Protein AF-A0A1H3KHW0-F1 (afdb_monomer_lite)

Foldseek 3Di:
DDDDDDDDDDDDDDDPDDDPDDPPPPPPPPPPDPLLCLLVQLLVLLQVCLVDPHDPVSLVSNLVSLVSDDDPVSLVSNVVNNDDPDLSSLVSLLVSLVCLLVPRPDLSSNLSSLSSCLVRNELVCLVSLLVSLLPLSNVLSSLSSLCSHDDNVRSLVSLLVSLVRHAANSVVSSCVVCVPPPDPVSVVCNVPCSVPRPD

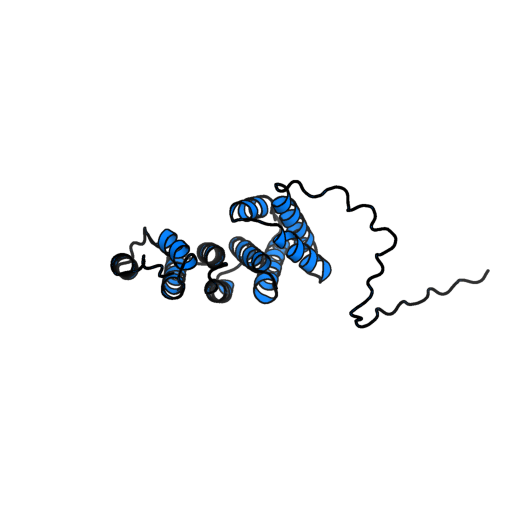Organism: NCBI:txid381665

Structure (mmCIF, N/CA/C/O backbone):
data_AF-A0A1H3KHW0-F1
#
_entry.id   AF-A0A1H3KHW0-F1
#
loop_
_atom_site.group_PDB
_atom_site.id
_atom_site.type_symbol
_atom_site.label_atom_id
_atom_site.label_alt_id
_atom_site.label_comp_id
_atom_site.label_asym_id
_atom_site.label_entity_id
_atom_site.label_seq_id
_atom_site.pdbx_PDB_ins_code
_atom_site.Cartn_x
_atom_site.Cartn_y
_atom_site.Cartn_z
_atom_site.occupancy
_atom_site.B_iso_or_equiv
_atom_site.auth_seq_id
_atom_site.auth_comp_id
_atom_site.auth_asym_id
_atom_site.auth_atom_id
_atom_site.pdbx_PDB_model_num
ATOM 1 N N . MET A 1 1 ? 32.575 0.033 -56.164 1.00 44.72 1 MET A N 1
ATOM 2 C CA . MET A 1 1 ? 32.074 0.495 -54.847 1.00 44.72 1 MET A CA 1
ATOM 3 C C . MET A 1 1 ? 30.581 0.798 -54.949 1.00 44.72 1 MET A C 1
ATOM 5 O O . MET A 1 1 ? 30.211 1.746 -55.628 1.00 44.72 1 MET A O 1
ATOM 9 N N . ARG A 1 2 ? 29.714 -0.016 -54.331 1.00 39.12 2 ARG A N 1
ATOM 10 C CA . ARG A 1 2 ? 28.262 0.230 -54.231 1.00 39.12 2 ARG A CA 1
ATOM 11 C C . ARG A 1 2 ? 27.816 -0.039 -52.791 1.00 39.12 2 ARG A C 1
ATOM 13 O O . ARG A 1 2 ? 28.049 -1.123 -52.271 1.00 39.12 2 ARG A O 1
ATOM 20 N N . ARG A 1 3 ? 27.223 0.977 -52.155 1.00 42.59 3 ARG A N 1
ATOM 21 C CA . ARG A 1 3 ? 26.667 0.937 -50.792 1.00 42.59 3 ARG A CA 1
ATOM 22 C C . ARG A 1 3 ? 25.483 -0.035 -50.732 1.00 42.59 3 ARG A C 1
ATOM 24 O O . ARG A 1 3 ? 24.532 0.126 -51.495 1.00 42.59 3 ARG A O 1
ATOM 31 N N . ALA A 1 4 ? 25.522 -0.994 -49.810 1.00 41.72 4 ALA A N 1
ATOM 32 C CA . ALA A 1 4 ? 24.388 -1.861 -49.504 1.00 41.72 4 ALA A CA 1
ATOM 33 C C . ALA A 1 4 ? 23.311 -1.076 -48.731 1.00 41.72 4 ALA A C 1
ATOM 35 O O . ALA A 1 4 ? 23.605 -0.404 -47.741 1.00 41.72 4 ALA A O 1
ATOM 36 N N . ARG A 1 5 ? 22.062 -1.138 -49.205 1.00 41.28 5 ARG A N 1
ATOM 37 C CA . ARG A 1 5 ? 20.885 -0.586 -48.519 1.00 41.28 5 ARG A CA 1
ATOM 38 C C . ARG A 1 5 ? 20.546 -1.477 -47.318 1.00 41.28 5 ARG A C 1
ATOM 40 O O . ARG A 1 5 ? 20.422 -2.686 -47.481 1.00 41.28 5 ARG A O 1
ATOM 47 N N . ARG A 1 6 ? 20.377 -0.888 -46.129 1.00 37.12 6 ARG A N 1
ATOM 48 C CA . ARG A 1 6 ? 19.869 -1.591 -44.937 1.00 37.12 6 ARG A CA 1
ATOM 49 C C . ARG A 1 6 ? 18.402 -1.974 -45.153 1.00 37.12 6 ARG A C 1
ATOM 51 O O . ARG A 1 6 ? 17.577 -1.099 -45.413 1.00 37.12 6 ARG A O 1
ATOM 58 N N . ALA A 1 7 ? 18.101 -3.264 -45.032 1.00 38.38 7 ALA A N 1
ATOM 59 C CA . ALA A 1 7 ? 16.740 -3.781 -45.019 1.00 38.38 7 ALA A CA 1
ATOM 60 C C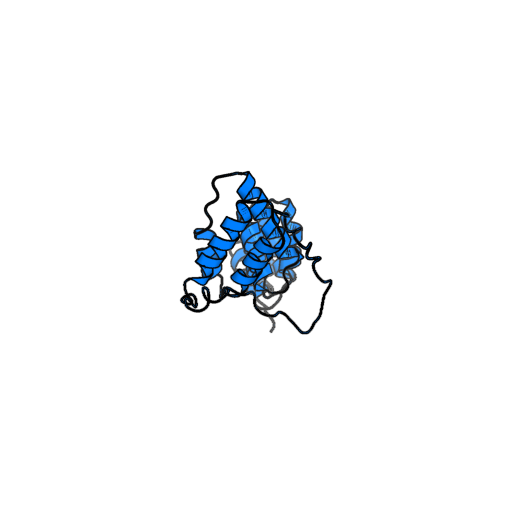 . ALA A 1 7 ? 16.004 -3.288 -43.764 1.00 38.38 7 ALA A C 1
ATOM 62 O O . ALA A 1 7 ? 16.524 -3.354 -42.651 1.00 38.38 7 ALA A O 1
ATOM 63 N N . THR A 1 8 ? 14.806 -2.747 -43.959 1.00 40.06 8 THR A N 1
ATOM 64 C CA . THR A 1 8 ? 13.927 -2.257 -42.896 1.00 40.06 8 THR A CA 1
ATOM 65 C C . THR A 1 8 ? 13.106 -3.437 -42.384 1.00 40.06 8 THR A C 1
ATOM 67 O O . THR A 1 8 ? 12.250 -3.945 -43.103 1.00 40.06 8 THR A O 1
ATOM 70 N N . ILE A 1 9 ? 13.376 -3.901 -41.164 1.00 40.72 9 ILE A N 1
ATOM 71 C CA . ILE A 1 9 ? 12.573 -4.949 -40.522 1.00 40.72 9 ILE A CA 1
ATOM 72 C C . ILE A 1 9 ? 11.325 -4.277 -39.939 1.00 40.72 9 ILE A C 1
ATOM 74 O O . ILE A 1 9 ? 11.430 -3.411 -39.072 1.00 40.72 9 ILE A O 1
ATOM 78 N N . ARG A 1 10 ? 10.143 -4.643 -40.442 1.00 34.88 10 ARG A N 1
ATOM 79 C CA . ARG A 1 10 ? 8.862 -4.302 -39.807 1.00 34.88 10 ARG A CA 1
ATOM 80 C C . ARG A 1 10 ? 8.613 -5.291 -38.662 1.00 34.88 10 ARG A C 1
ATOM 82 O O . ARG A 1 10 ? 8.766 -6.487 -38.904 1.00 34.88 10 ARG A O 1
ATOM 89 N N . PRO A 1 11 ? 8.214 -4.853 -37.457 1.00 36.72 11 PRO A N 1
ATOM 90 C CA . PRO A 1 11 ? 7.840 -5.790 -36.410 1.00 36.72 11 PRO A CA 1
ATOM 91 C C . PRO A 1 11 ? 6.503 -6.446 -36.772 1.00 36.72 11 PRO A C 1
ATOM 93 O O . PRO A 1 11 ? 5.536 -5.766 -37.121 1.00 36.72 11 PRO A O 1
ATOM 96 N N . ALA A 1 12 ? 6.490 -7.778 -36.740 1.00 40.34 12 ALA A N 1
ATOM 97 C CA . ALA A 1 12 ? 5.314 -8.588 -36.994 1.00 40.34 12 ALA A CA 1
ATOM 98 C C . ALA A 1 12 ? 4.282 -8.404 -35.873 1.00 40.34 12 ALA A C 1
ATOM 100 O O . ALA A 1 12 ? 4.600 -8.406 -34.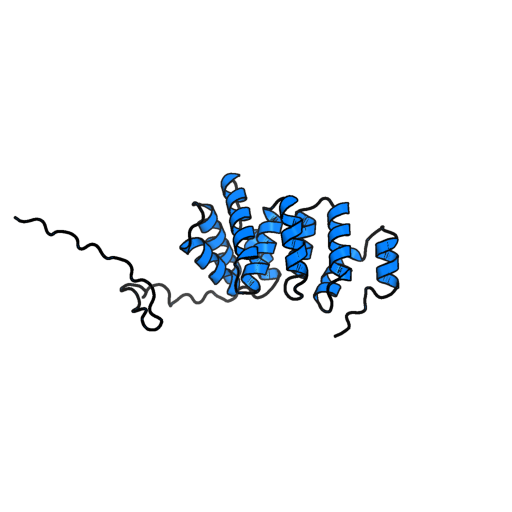683 1.00 40.34 12 ALA A O 1
ATOM 101 N N . LEU A 1 13 ? 3.034 -8.237 -36.293 1.00 40.81 13 LEU A N 1
ATOM 102 C CA . LEU A 1 13 ? 1.849 -8.149 -35.460 1.00 40.81 13 LEU A CA 1
ATOM 103 C C . LEU A 1 13 ? 1.438 -9.587 -35.082 1.00 40.81 13 LEU A C 1
ATOM 105 O O . LEU A 1 13 ? 0.759 -10.230 -35.866 1.00 40.81 13 LEU A O 1
ATOM 109 N N . TRP A 1 14 ? 1.909 -10.072 -33.927 1.00 33.53 14 TRP A N 1
ATOM 110 C CA . TRP A 1 14 ? 1.432 -11.244 -33.158 1.00 33.53 14 TRP A CA 1
ATOM 111 C C . TRP A 1 14 ? 1.310 -12.619 -33.876 1.00 33.53 14 TRP A C 1
ATOM 113 O O . TRP A 1 14 ? 0.509 -12.800 -34.787 1.00 33.53 14 TRP A O 1
ATOM 123 N N . SER A 1 15 ? 2.034 -13.634 -33.380 1.00 33.69 15 SER A N 1
ATOM 124 C CA . SER A 1 15 ? 1.799 -15.070 -33.643 1.00 33.69 15 SER A CA 1
ATOM 125 C C . SER A 1 15 ? 1.933 -15.844 -32.320 1.00 33.69 15 SER A C 1
ATOM 127 O O . SER A 1 15 ? 2.869 -15.546 -31.574 1.00 33.69 15 SER A O 1
ATOM 129 N N . PRO A 1 16 ? 1.036 -16.799 -32.000 1.00 38.91 16 PRO A N 1
ATOM 130 C CA . PRO A 1 16 ? 1.055 -17.516 -30.724 1.00 38.91 16 PRO A CA 1
ATOM 131 C C . PRO A 1 16 ? 2.121 -18.622 -30.640 1.00 38.91 16 PRO A C 1
ATOM 133 O O . PRO A 1 16 ? 2.458 -19.027 -29.534 1.00 38.91 16 PRO A O 1
ATOM 136 N N . ASP A 1 17 ? 2.720 -19.035 -31.762 1.00 43.06 17 ASP A N 1
ATOM 137 C CA . ASP A 1 17 ? 3.766 -20.064 -31.803 1.00 43.06 17 ASP A CA 1
ATOM 138 C C . ASP A 1 17 ? 5.016 -19.542 -32.530 1.00 43.06 17 ASP A C 1
ATOM 140 O O . ASP A 1 17 ? 5.108 -19.604 -33.757 1.00 43.06 17 ASP A O 1
ATOM 144 N N . GLY A 1 18 ? 5.989 -19.003 -31.787 1.00 33.75 18 GLY A N 1
ATOM 145 C CA . GLY A 1 18 ? 7.319 -18.713 -32.338 1.00 33.75 18 GLY A CA 1
ATOM 146 C C . GLY A 1 18 ? 7.984 -17.449 -31.807 1.00 33.75 18 GLY A C 1
ATOM 147 O O . GLY A 1 18 ? 8.011 -16.424 -32.484 1.00 33.75 18 GLY A O 1
ATOM 148 N N . VAL A 1 19 ? 8.611 -17.546 -30.634 1.00 46.88 19 VAL A N 1
ATOM 149 C CA . VAL A 1 19 ? 9.792 -16.727 -30.338 1.00 46.88 19 VAL A CA 1
ATOM 150 C C . VAL A 1 19 ? 10.994 -17.639 -30.522 1.00 46.88 19 VAL A C 1
ATOM 152 O O . VAL A 1 19 ? 11.326 -18.434 -29.648 1.00 46.88 19 VAL A O 1
ATOM 155 N N . GLU A 1 20 ? 11.623 -17.552 -31.689 1.00 43.62 20 GLU A N 1
ATOM 156 C CA . GLU A 1 20 ? 12.990 -18.036 -31.847 1.00 43.62 20 GLU A CA 1
ATOM 157 C C . GLU A 1 20 ? 13.870 -17.172 -30.918 1.00 43.62 20 GLU A C 1
ATOM 159 O O . GLU A 1 20 ? 13.790 -15.938 -30.990 1.00 43.62 20 GLU A O 1
ATOM 164 N N . PRO A 1 21 ? 14.630 -17.760 -29.975 1.00 41.38 21 PRO A N 1
ATOM 165 C CA . PRO A 1 21 ? 15.420 -16.977 -29.036 1.00 41.38 21 PRO A CA 1
ATOM 166 C C . PRO A 1 21 ? 16.459 -16.149 -29.799 1.00 41.38 21 PRO A C 1
ATOM 168 O O . PRO A 1 21 ? 17.107 -16.630 -30.729 1.00 41.38 21 PRO A O 1
ATOM 171 N N . LEU A 1 22 ? 16.602 -14.879 -29.413 1.00 41.62 22 LEU A N 1
ATOM 172 C CA . LEU A 1 22 ? 17.546 -13.950 -30.030 1.00 41.62 22 LEU A CA 1
ATOM 173 C C . LEU A 1 22 ? 18.968 -14.551 -30.020 1.00 41.62 22 LEU A C 1
ATOM 175 O O . LEU A 1 22 ? 19.424 -14.999 -28.964 1.00 41.62 22 LEU A O 1
ATOM 179 N N . PRO A 1 23 ? 19.720 -14.519 -31.138 1.00 32.50 23 PRO A N 1
ATOM 180 C CA . PRO A 1 23 ? 21.102 -14.982 -31.144 1.00 32.50 23 PRO A CA 1
ATOM 181 C C . PRO A 1 23 ? 21.932 -14.099 -30.202 1.00 32.50 23 PRO A C 1
ATOM 183 O O . PRO A 1 23 ? 22.142 -12.918 -30.477 1.00 32.50 23 PRO A O 1
ATOM 186 N N . GLY A 1 24 ? 22.370 -14.665 -29.073 1.00 38.16 24 GLY A N 1
ATOM 187 C CA . GLY A 1 24 ? 23.163 -13.969 -28.052 1.00 38.16 24 GLY A CA 1
ATOM 188 C C . GLY A 1 24 ? 22.634 -14.054 -26.615 1.00 38.16 24 GLY A C 1
ATOM 189 O O . GLY A 1 24 ? 23.302 -13.562 -25.708 1.00 38.16 24 GLY A O 1
ATOM 190 N N . THR A 1 25 ? 21.492 -14.699 -26.357 1.00 39.97 25 THR A N 1
ATOM 191 C CA . THR A 1 25 ? 20.944 -14.892 -24.996 1.00 39.97 25 THR A CA 1
ATOM 192 C C . THR A 1 25 ? 21.579 -16.056 -24.222 1.00 39.97 25 THR A C 1
ATOM 194 O O . THR A 1 25 ? 20.896 -16.748 -23.480 1.00 39.97 25 THR A O 1
ATOM 197 N N . THR A 1 26 ? 22.891 -16.277 -24.349 1.00 38.28 26 THR A N 1
ATOM 198 C CA . THR A 1 26 ? 23.621 -17.323 -23.593 1.00 38.28 26 THR A CA 1
ATOM 199 C C . THR A 1 26 ? 24.399 -16.763 -22.390 1.00 38.28 26 THR A C 1
ATOM 201 O O . THR A 1 26 ? 25.255 -17.439 -21.835 1.00 38.28 26 THR A O 1
ATOM 204 N N . TYR A 1 27 ? 24.111 -15.531 -21.949 1.00 40.06 27 TYR A N 1
ATOM 205 C CA . TYR A 1 27 ? 24.799 -14.900 -20.808 1.00 40.06 27 TYR A CA 1
ATOM 206 C C . TYR A 1 27 ? 23.933 -14.667 -19.558 1.00 40.06 27 TYR A C 1
ATOM 208 O O . TYR A 1 27 ? 24.414 -14.056 -18.610 1.00 40.06 27 TYR A O 1
ATOM 216 N N . LEU A 1 28 ? 22.691 -15.163 -19.501 1.00 37.94 28 LEU A N 1
ATOM 217 C CA . LEU A 1 28 ? 21.816 -14.980 -18.327 1.00 37.94 28 LEU A CA 1
ATOM 218 C C . LEU A 1 28 ? 21.292 -16.284 -17.701 1.00 37.94 28 LEU A C 1
ATOM 220 O O . LEU A 1 28 ? 20.348 -16.240 -16.922 1.00 37.94 28 LEU A O 1
ATOM 224 N N . GLU A 1 29 ? 21.920 -17.430 -17.974 1.00 36.59 29 GLU A N 1
ATOM 225 C CA . GLU A 1 29 ? 21.500 -18.723 -17.402 1.00 36.59 29 GLU A CA 1
ATOM 226 C C . GLU A 1 29 ? 22.374 -19.233 -16.239 1.00 36.59 29 GLU A C 1
ATOM 228 O O . GLU A 1 29 ? 22.204 -20.373 -15.828 1.00 36.59 29 GLU A O 1
ATOM 233 N N . HIS A 1 30 ? 23.303 -18.451 -15.672 1.00 41.91 30 HIS A N 1
ATOM 234 C CA . HIS A 1 30 ? 24.204 -18.954 -14.606 1.00 41.91 30 HIS A CA 1
ATOM 235 C C . HIS A 1 30 ? 24.256 -18.151 -13.300 1.00 41.91 30 HIS A C 1
ATOM 237 O O . HIS A 1 30 ? 25.132 -18.374 -12.472 1.00 41.91 30 HIS A O 1
ATOM 243 N N . LEU A 1 31 ? 23.270 -17.295 -13.049 1.00 40.59 31 LEU A N 1
ATOM 244 C CA . LEU A 1 31 ? 22.983 -16.813 -11.698 1.00 40.59 31 LEU A CA 1
ATOM 245 C C . LEU A 1 31 ? 21.475 -16.913 -11.503 1.00 40.59 31 LEU A C 1
ATOM 247 O O . LEU A 1 31 ? 20.759 -15.920 -11.619 1.00 40.59 31 LEU A O 1
ATOM 251 N N . ALA A 1 32 ? 20.984 -18.127 -11.231 1.00 41.06 32 ALA A N 1
ATOM 252 C CA . ALA A 1 32 ? 19.781 -18.217 -10.416 1.00 41.06 32 ALA A CA 1
ATOM 253 C C . ALA A 1 32 ? 20.082 -17.350 -9.182 1.00 41.06 32 ALA A C 1
ATOM 255 O O . ALA A 1 32 ? 21.090 -17.620 -8.517 1.00 41.06 32 ALA A O 1
ATOM 256 N N . PRO A 1 33 ? 19.339 -16.254 -8.947 1.00 47.62 33 PRO A N 1
ATOM 257 C CA . PRO A 1 33 ? 19.560 -15.451 -7.761 1.00 47.62 33 PRO A CA 1
ATOM 258 C C . PRO A 1 33 ? 19.518 -16.415 -6.583 1.00 47.62 33 PRO A C 1
ATOM 260 O O . PRO A 1 33 ? 18.630 -17.269 -6.536 1.00 47.62 33 PRO A O 1
ATOM 263 N N . HIS A 1 34 ? 20.463 -16.320 -5.650 1.00 50.41 34 HIS A N 1
ATOM 264 C CA . HIS A 1 34 ? 20.222 -16.944 -4.357 1.00 50.41 34 HIS A CA 1
ATOM 265 C C . HIS A 1 34 ? 18.856 -16.433 -3.883 1.00 50.41 34 HIS A C 1
ATOM 267 O O . HIS A 1 34 ? 18.588 -15.245 -4.057 1.00 50.41 34 HIS A O 1
ATOM 273 N N . ASP A 1 35 ? 17.985 -17.283 -3.330 1.00 56.75 35 ASP A N 1
ATOM 274 C CA . ASP A 1 35 ? 16.606 -16.891 -2.975 1.00 56.75 35 ASP A CA 1
ATOM 275 C C . ASP A 1 35 ? 16.544 -15.589 -2.135 1.00 56.75 35 ASP A C 1
ATOM 277 O O . ASP A 1 35 ? 15.550 -14.871 -2.155 1.00 56.75 35 ASP A O 1
ATOM 281 N N . GLY A 1 36 ? 17.643 -15.214 -1.463 1.00 66.56 36 GLY A N 1
ATOM 282 C CA . GLY A 1 36 ? 17.805 -13.949 -0.740 1.00 66.56 36 GLY A CA 1
ATOM 283 C C . GLY A 1 36 ? 18.107 -12.675 -1.557 1.00 66.56 36 GLY A C 1
ATOM 284 O O . GLY A 1 36 ? 18.078 -11.594 -0.966 1.00 66.56 36 GLY A O 1
ATOM 285 N N . ASP A 1 37 ? 18.386 -12.756 -2.863 1.00 87.12 37 ASP A N 1
ATOM 286 C CA . ASP A 1 37 ? 18.750 -11.613 -3.726 1.00 87.12 37 ASP A CA 1
ATOM 287 C C . ASP A 1 37 ? 17.566 -11.046 -4.523 1.00 87.12 37 ASP A C 1
ATOM 289 O O . ASP A 1 37 ? 17.656 -9.939 -5.067 1.00 87.12 37 ASP A O 1
ATOM 293 N N . ALA A 1 38 ? 16.437 -11.762 -4.580 1.00 92.88 38 ALA A N 1
ATOM 294 C CA . ALA A 1 38 ? 15.233 -11.316 -5.285 1.00 92.88 38 ALA A CA 1
ATOM 295 C C . ALA A 1 38 ? 14.796 -9.878 -4.909 1.00 92.88 38 ALA A C 1
ATOM 297 O O . ALA A 1 38 ? 14.538 -9.089 -5.828 1.00 92.88 38 ALA A O 1
ATOM 298 N N . PRO A 1 39 ? 14.814 -9.462 -3.622 1.00 95.44 39 PRO A N 1
ATOM 299 C CA . PRO A 1 39 ? 14.536 -8.078 -3.231 1.00 95.44 39 PRO A CA 1
ATOM 300 C C . PRO A 1 39 ? 15.464 -7.047 -3.878 1.00 95.44 39 PRO A C 1
ATOM 302 O O . PRO A 1 39 ? 15.020 -5.986 -4.318 1.00 95.44 39 PRO A O 1
ATOM 305 N N . LEU A 1 40 ? 16.762 -7.356 -3.955 1.00 95.12 40 LEU A N 1
ATOM 306 C CA . LEU A 1 40 ? 17.774 -6.446 -4.488 1.00 95.12 40 LEU A CA 1
ATOM 307 C C . LEU A 1 40 ? 17.667 -6.330 -6.009 1.00 95.12 40 LEU A C 1
ATOM 309 O O . LEU A 1 40 ? 17.805 -5.235 -6.555 1.00 95.12 40 LEU A O 1
ATOM 313 N N . LEU A 1 41 ? 17.353 -7.430 -6.696 1.00 95.12 41 LEU A N 1
ATOM 314 C CA . LEU A 1 41 ? 17.093 -7.418 -8.136 1.00 95.12 41 LEU A CA 1
ATOM 315 C C . LEU A 1 41 ? 15.819 -6.641 -8.483 1.00 95.12 41 LEU A C 1
ATOM 317 O O . LEU A 1 41 ? 15.813 -5.879 -9.454 1.00 95.12 41 LEU A O 1
ATOM 321 N N . ALA A 1 42 ? 14.759 -6.782 -7.682 1.00 96.88 42 ALA A N 1
ATOM 322 C CA . ALA A 1 42 ? 13.549 -5.978 -7.833 1.00 96.88 42 ALA A CA 1
ATOM 323 C C . ALA A 1 42 ? 13.839 -4.486 -7.603 1.00 96.88 42 ALA A C 1
ATOM 325 O O . ALA A 1 42 ? 13.449 -3.649 -8.420 1.00 96.88 42 ALA A O 1
ATOM 326 N N . ALA A 1 43 ? 14.605 -4.148 -6.561 1.00 96.56 43 ALA A N 1
ATOM 327 C CA . ALA A 1 43 ? 15.012 -2.771 -6.287 1.00 96.56 43 ALA A CA 1
ATOM 328 C C . ALA A 1 43 ? 15.852 -2.179 -7.428 1.00 96.56 43 ALA A C 1
ATOM 330 O O . ALA A 1 43 ? 15.595 -1.057 -7.864 1.00 96.56 43 ALA A O 1
ATOM 331 N N . ALA A 1 44 ? 16.813 -2.937 -7.964 1.00 94.88 44 ALA A N 1
ATOM 332 C CA . ALA A 1 44 ? 17.630 -2.511 -9.098 1.00 94.88 44 ALA A CA 1
ATOM 333 C C . ALA A 1 44 ? 16.780 -2.237 -10.349 1.00 94.88 44 ALA A C 1
ATOM 335 O O . ALA A 1 44 ? 16.964 -1.207 -11.000 1.00 94.88 44 ALA A O 1
ATOM 336 N N . ALA A 1 45 ? 15.806 -3.105 -10.650 1.00 95.88 45 ALA A N 1
ATOM 337 C CA . ALA A 1 45 ? 14.872 -2.895 -11.757 1.00 95.88 45 ALA A CA 1
ATOM 338 C C . ALA A 1 45 ? 14.020 -1.629 -11.559 1.00 95.88 45 ALA A C 1
ATOM 340 O O . ALA A 1 45 ? 13.848 -0.849 -12.497 1.00 95.88 45 ALA A O 1
ATOM 341 N N . VAL A 1 46 ? 13.529 -1.386 -10.338 1.00 96.81 46 VAL A N 1
ATOM 342 C CA . VAL A 1 46 ? 12.768 -0.172 -9.995 1.00 96.81 46 VAL A CA 1
ATOM 343 C C . VAL A 1 46 ? 13.625 1.083 -10.162 1.00 96.81 46 VAL A C 1
ATOM 345 O O . VAL A 1 46 ? 13.179 2.064 -10.763 1.00 96.81 46 VAL A O 1
ATOM 348 N N . LEU A 1 47 ? 14.863 1.058 -9.662 1.00 94.19 47 LEU A N 1
ATOM 349 C CA . LEU A 1 47 ? 15.805 2.169 -9.785 1.00 94.19 47 LEU A CA 1
ATOM 350 C C . LEU A 1 47 ? 16.103 2.484 -11.253 1.00 94.19 47 LEU A C 1
ATOM 352 O O . LEU A 1 47 ? 16.055 3.652 -11.640 1.00 94.19 47 LEU A O 1
ATOM 356 N N . GLU A 1 48 ? 16.353 1.463 -12.072 1.00 91.81 48 GLU A N 1
ATOM 357 C CA . GLU A 1 48 ? 16.597 1.632 -13.506 1.00 91.81 48 GLU A CA 1
ATOM 358 C C . GLU A 1 48 ? 15.365 2.195 -14.228 1.00 91.81 48 GLU A C 1
ATOM 360 O O . GLU A 1 48 ? 15.478 3.160 -14.988 1.00 91.81 48 GLU A O 1
ATOM 365 N N . ALA A 1 49 ? 14.167 1.690 -13.913 1.00 92.88 49 ALA A N 1
ATOM 366 C CA . ALA A 1 49 ? 12.917 2.222 -14.452 1.00 92.88 49 ALA A CA 1
ATOM 367 C C . ALA A 1 49 ? 12.711 3.707 -14.102 1.00 92.88 49 ALA A C 1
ATOM 369 O O . ALA A 1 49 ? 12.161 4.454 -14.907 1.00 92.88 49 ALA A O 1
ATOM 370 N N . CYS A 1 50 ? 13.195 4.165 -12.944 1.00 92.25 50 CYS A N 1
ATOM 371 C CA . CYS A 1 50 ? 13.080 5.564 -12.525 1.00 92.25 50 CYS A CA 1
ATOM 372 C C . CYS A 1 50 ? 14.110 6.504 -13.181 1.00 92.25 50 CYS A C 1
ATOM 374 O O . CYS A 1 50 ? 13.916 7.726 -13.157 1.00 92.25 50 CYS A O 1
ATOM 376 N N . ARG A 1 51 ? 15.196 5.989 -13.779 1.00 87.88 51 ARG A N 1
ATOM 377 C CA . ARG A 1 51 ? 16.227 6.820 -14.442 1.00 87.88 51 ARG A CA 1
ATOM 378 C C . ARG A 1 51 ? 15.739 7.429 -15.753 1.00 87.88 51 ARG A C 1
ATOM 380 O O . ARG A 1 51 ? 16.117 8.554 -16.081 1.00 87.88 51 ARG A O 1
ATOM 387 N N . ASN A 1 52 ? 14.824 6.753 -16.441 1.00 84.50 52 ASN A N 1
ATOM 388 C CA . ASN A 1 52 ? 14.274 7.161 -17.734 1.00 84.50 52 ASN A CA 1
ATOM 389 C C . ASN A 1 52 ? 12.744 7.334 -17.662 1.00 84.50 52 ASN A C 1
ATOM 391 O O . ASN A 1 52 ? 12.133 6.929 -16.674 1.00 84.50 52 ASN A O 1
ATOM 395 N N . PRO A 1 53 ? 12.095 7.975 -18.654 1.00 84.25 53 PRO A N 1
ATOM 396 C CA . PRO A 1 53 ? 10.642 7.888 -18.793 1.00 84.25 53 PRO A CA 1
ATOM 397 C C . PRO A 1 53 ? 10.192 6.422 -18.823 1.00 84.25 53 PRO A C 1
ATOM 399 O O . PRO A 1 53 ? 10.865 5.586 -19.431 1.00 84.25 53 PRO A O 1
ATOM 402 N N . LEU A 1 54 ? 9.073 6.110 -18.164 1.00 85.50 54 LEU A N 1
ATOM 403 C CA . LEU A 1 54 ? 8.575 4.739 -18.094 1.00 85.50 54 LEU A CA 1
ATOM 404 C C . LEU A 1 54 ? 8.244 4.228 -19.499 1.00 85.50 54 LEU A C 1
ATOM 406 O O . LEU A 1 54 ? 7.485 4.847 -20.242 1.00 85.50 54 LEU A O 1
ATOM 410 N N . GLY A 1 55 ? 8.834 3.090 -19.854 1.00 87.06 55 GLY A N 1
ATOM 411 C CA . GLY A 1 55 ? 8.615 2.410 -21.122 1.00 87.06 55 GLY A CA 1
ATOM 412 C C . GLY A 1 55 ? 8.175 0.972 -20.887 1.00 87.06 55 GLY A C 1
ATOM 413 O O . GLY A 1 55 ? 8.353 0.423 -19.801 1.00 87.06 55 GLY A O 1
ATOM 414 N N . THR A 1 56 ? 7.626 0.340 -21.924 1.00 89.50 56 THR A N 1
ATOM 415 C CA . THR A 1 56 ? 7.083 -1.022 -21.838 1.00 89.50 56 THR A CA 1
ATOM 416 C C . THR A 1 56 ? 8.091 -2.008 -21.251 1.00 89.50 56 THR A C 1
ATOM 418 O O . THR A 1 56 ? 7.743 -2.747 -20.336 1.00 89.50 56 THR A O 1
ATOM 421 N N . THR A 1 57 ? 9.343 -1.988 -21.717 1.00 90.62 57 THR A N 1
ATOM 422 C CA . THR A 1 57 ? 10.383 -2.917 -21.257 1.00 90.62 57 THR A CA 1
ATOM 423 C C . THR A 1 57 ? 10.707 -2.740 -19.777 1.00 90.62 57 THR A C 1
ATOM 425 O O . THR A 1 57 ? 10.673 -3.718 -19.042 1.00 90.62 57 THR A O 1
ATOM 428 N N . SER A 1 58 ? 10.973 -1.512 -19.314 1.00 91.94 58 SER A N 1
ATOM 429 C CA . SER A 1 58 ? 11.368 -1.280 -17.916 1.00 91.94 58 SER A CA 1
ATOM 430 C C . SER A 1 58 ? 10.252 -1.644 -16.941 1.00 91.94 58 SER A C 1
ATOM 432 O O . SER A 1 58 ? 10.505 -2.256 -15.906 1.00 91.94 58 SER A O 1
ATOM 434 N N . VAL A 1 59 ? 9.008 -1.339 -17.307 1.00 92.94 59 VAL A N 1
ATOM 435 C CA . VAL A 1 59 ? 7.832 -1.704 -16.520 1.00 92.94 59 VAL A CA 1
ATOM 436 C C . VAL A 1 59 ? 7.639 -3.224 -16.464 1.00 92.94 59 VAL A C 1
ATOM 438 O O . VAL A 1 59 ? 7.407 -3.756 -15.380 1.00 92.94 59 VAL A O 1
ATOM 441 N N . HIS A 1 60 ? 7.791 -3.937 -17.587 1.00 92.06 60 HIS A N 1
ATOM 442 C CA . HIS A 1 60 ? 7.695 -5.403 -17.602 1.00 92.06 60 HIS A CA 1
ATOM 443 C C . HIS A 1 60 ? 8.817 -6.057 -16.797 1.00 92.06 60 HIS A C 1
ATOM 445 O O . HIS A 1 60 ? 8.544 -6.983 -16.042 1.00 92.06 60 HIS A O 1
ATOM 451 N N . THR A 1 61 ? 10.050 -5.548 -16.880 1.00 95.19 61 THR A N 1
ATOM 452 C CA . THR A 1 61 ? 11.162 -6.054 -16.065 1.00 95.19 61 THR A CA 1
ATOM 453 C C . THR A 1 61 ? 10.880 -5.885 -14.575 1.00 95.19 61 THR A C 1
ATOM 455 O O . THR A 1 61 ? 11.086 -6.821 -13.810 1.00 95.19 61 THR A O 1
ATOM 458 N N . VAL A 1 62 ? 10.364 -4.729 -14.141 1.00 96.56 62 VAL A N 1
ATOM 459 C CA . VAL A 1 62 ? 9.944 -4.552 -12.740 1.00 96.56 62 VAL A CA 1
ATOM 460 C C . VAL A 1 62 ? 8.845 -5.550 -12.381 1.00 96.56 62 VAL A C 1
ATOM 462 O O . VAL A 1 62 ? 8.955 -6.248 -11.376 1.00 96.56 62 VAL A O 1
ATOM 465 N N . ALA A 1 63 ? 7.803 -5.640 -13.209 1.00 95.25 63 ALA A N 1
ATOM 466 C CA . ALA A 1 63 ? 6.662 -6.512 -12.964 1.00 95.25 63 ALA A CA 1
ATOM 467 C C . ALA A 1 63 ? 7.062 -7.994 -12.868 1.00 95.25 63 ALA A C 1
ATOM 469 O O . ALA A 1 63 ? 6.508 -8.715 -12.044 1.00 95.25 63 ALA A O 1
ATOM 470 N N . GLU A 1 64 ? 8.027 -8.439 -13.672 1.00 95.50 64 GLU A N 1
ATOM 471 C CA . GLU A 1 64 ? 8.608 -9.781 -13.615 1.00 95.50 64 GLU A CA 1
ATOM 472 C C . GLU A 1 64 ? 9.394 -9.987 -12.315 1.00 95.50 64 GLU A C 1
ATOM 474 O O . GLU A 1 64 ? 9.124 -10.936 -11.580 1.00 95.50 64 GLU A O 1
ATOM 479 N N . ARG A 1 65 ? 10.310 -9.071 -11.967 1.00 96.50 65 ARG A N 1
ATOM 480 C CA . ARG A 1 65 ? 11.141 -9.202 -10.756 1.00 96.50 65 ARG A CA 1
ATOM 481 C C . ARG A 1 65 ? 10.326 -9.211 -9.469 1.00 96.50 65 ARG A C 1
ATOM 483 O O . ARG A 1 65 ? 10.679 -9.934 -8.544 1.00 96.50 65 ARG A O 1
ATOM 490 N N . LEU A 1 66 ? 9.220 -8.470 -9.424 1.00 96.75 66 LEU A N 1
ATOM 491 C CA . LEU A 1 66 ? 8.313 -8.485 -8.275 1.00 96.75 66 LEU A CA 1
ATOM 492 C C . LEU A 1 66 ? 7.695 -9.868 -8.024 1.00 96.75 66 LEU A C 1
ATOM 494 O O . LEU A 1 66 ? 7.410 -10.185 -6.877 1.00 96.75 66 LEU A O 1
ATOM 498 N N . THR A 1 67 ? 7.523 -10.713 -9.048 1.00 95.00 67 THR A N 1
ATOM 499 C CA . THR A 1 67 ? 6.927 -12.054 -8.867 1.00 95.00 67 THR A CA 1
ATOM 500 C C . THR A 1 67 ? 7.813 -13.035 -8.104 1.00 95.00 67 THR A C 1
ATOM 502 O O . THR A 1 67 ? 7.320 -14.069 -7.665 1.00 95.00 67 THR A O 1
ATOM 505 N N . ALA A 1 68 ? 9.097 -12.714 -7.926 1.00 94.38 68 ALA A N 1
ATOM 506 C CA . ALA A 1 68 ? 10.027 -13.539 -7.164 1.00 94.38 68 ALA A CA 1
ATOM 507 C C . ALA A 1 68 ? 9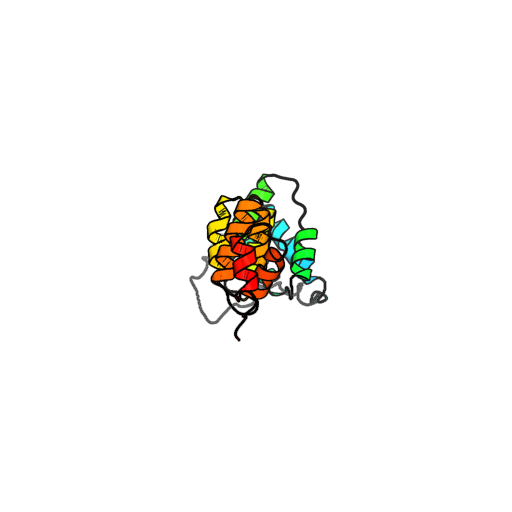.961 -13.291 -5.645 1.00 94.38 68 ALA A C 1
ATOM 509 O O . ALA A 1 68 ? 10.510 -14.086 -4.886 1.00 94.38 68 ALA A O 1
ATOM 510 N N . LEU A 1 69 ? 9.307 -12.214 -5.191 1.00 94.19 69 LEU A N 1
ATOM 511 C CA . LEU A 1 69 ? 9.193 -11.897 -3.764 1.00 94.19 69 LEU A CA 1
ATOM 512 C C . LEU A 1 69 ? 8.274 -12.905 -3.057 1.00 94.19 69 LEU A C 1
ATOM 514 O O . LEU A 1 69 ? 7.282 -13.344 -3.631 1.00 94.19 69 LEU A O 1
ATOM 518 N N . GLN A 1 70 ? 8.593 -13.258 -1.810 1.00 90.00 70 GLN A N 1
ATOM 519 C CA . GLN A 1 70 ? 7.876 -14.295 -1.051 1.00 90.00 70 GLN A CA 1
ATOM 520 C C . GLN A 1 70 ? 7.141 -13.762 0.184 1.00 90.00 70 GLN A C 1
ATOM 522 O O . GLN A 1 70 ? 6.323 -14.465 0.775 1.00 90.00 70 GLN A O 1
ATOM 527 N N . GLY A 1 71 ? 7.382 -12.514 0.594 1.00 91.12 71 GLY A N 1
ATOM 528 C CA . GLY A 1 71 ? 6.743 -11.981 1.793 1.00 91.12 71 GLY A CA 1
ATOM 529 C C . GLY A 1 71 ? 6.974 -10.492 2.047 1.00 91.12 71 GLY A C 1
ATOM 530 O O . GLY A 1 71 ? 7.666 -9.814 1.288 1.00 91.12 71 GLY A O 1
ATOM 531 N N . PRO A 1 72 ? 6.410 -9.962 3.146 1.00 92.06 72 PRO A N 1
ATOM 532 C CA . PRO A 1 72 ? 6.636 -8.581 3.570 1.00 92.06 72 PRO A CA 1
ATOM 533 C C . PRO A 1 72 ? 8.118 -8.246 3.785 1.00 92.06 72 PRO A C 1
ATOM 535 O O . PRO A 1 72 ? 8.544 -7.169 3.392 1.00 92.06 72 PRO A O 1
ATOM 538 N N . HIS A 1 73 ? 8.916 -9.183 4.313 1.00 93.25 73 HIS A N 1
ATOM 539 C CA . HIS A 1 73 ? 10.350 -8.972 4.540 1.00 93.25 73 HIS A CA 1
ATOM 540 C C . HIS A 1 73 ? 11.121 -8.679 3.243 1.00 93.25 73 HIS A C 1
ATOM 542 O O . HIS A 1 73 ? 11.979 -7.801 3.212 1.00 93.25 73 HIS A O 1
ATOM 548 N N . ASP A 1 74 ? 10.777 -9.366 2.154 1.00 95.62 74 ASP A N 1
ATOM 549 C CA . ASP A 1 74 ? 11.376 -9.126 0.842 1.00 95.62 74 ASP A CA 1
ATOM 550 C C . ASP A 1 74 ? 11.011 -7.743 0.301 1.00 95.62 74 ASP A C 1
ATOM 552 O O . ASP A 1 74 ? 11.850 -7.048 -0.272 1.00 95.62 74 ASP A O 1
ATOM 556 N N . VAL A 1 75 ? 9.768 -7.311 0.522 1.00 95.31 75 VAL A N 1
ATOM 557 C CA . VAL A 1 75 ? 9.331 -5.958 0.166 1.00 95.31 75 VAL A CA 1
ATOM 558 C C . VAL A 1 75 ? 10.085 -4.918 0.989 1.00 95.31 75 VAL A C 1
ATOM 560 O O . VAL A 1 75 ? 10.578 -3.955 0.410 1.00 95.31 75 VAL A O 1
ATOM 563 N N . ASP A 1 76 ? 10.240 -5.121 2.297 1.00 94.38 76 ASP A N 1
ATOM 564 C CA . ASP A 1 76 ? 10.989 -4.204 3.160 1.00 94.38 76 ASP A CA 1
ATOM 565 C C . ASP A 1 76 ? 12.443 -4.072 2.686 1.00 94.38 76 ASP A C 1
ATOM 567 O O . ASP A 1 76 ? 12.912 -2.958 2.450 1.00 94.38 76 ASP A O 1
ATOM 571 N N . ARG A 1 77 ? 13.126 -5.193 2.410 1.00 95.25 77 ARG A N 1
ATOM 572 C CA . ARG A 1 77 ? 14.497 -5.188 1.865 1.00 95.25 77 ARG A CA 1
ATOM 573 C C . ARG A 1 77 ? 14.589 -4.508 0.499 1.00 95.25 77 ARG A C 1
ATOM 575 O O . ARG A 1 77 ? 15.549 -3.784 0.233 1.00 95.25 77 ARG A O 1
ATOM 582 N N . MET A 1 78 ? 13.596 -4.708 -0.368 1.00 96.44 78 MET A N 1
ATOM 583 C CA . MET A 1 78 ? 13.517 -4.021 -1.659 1.00 96.44 78 MET A CA 1
ATOM 584 C C . MET A 1 78 ? 13.373 -2.504 -1.464 1.00 96.44 78 MET A C 1
ATOM 586 O O . MET A 1 78 ? 14.106 -1.731 -2.080 1.00 96.44 78 MET A O 1
ATOM 590 N N . LEU A 1 79 ? 12.450 -2.061 -0.604 1.00 95.44 79 LEU A N 1
ATOM 591 C CA . LEU A 1 79 ? 12.225 -0.640 -0.320 1.00 95.44 79 LEU A CA 1
ATOM 592 C C . LEU A 1 79 ? 13.448 0.007 0.345 1.00 95.44 79 LEU A C 1
ATOM 594 O O . LEU A 1 79 ? 13.800 1.140 0.016 1.00 95.44 79 LEU A O 1
ATOM 598 N N . GLU A 1 80 ? 14.136 -0.713 1.232 1.00 94.00 80 GLU A N 1
ATOM 599 C CA . GLU A 1 80 ? 15.385 -0.272 1.856 1.00 94.00 80 GLU A CA 1
ATOM 600 C C . GLU A 1 80 ? 16.507 -0.053 0.837 1.00 94.00 80 GLU A C 1
ATOM 602 O O . GLU A 1 80 ? 17.307 0.867 1.004 1.00 94.00 80 GLU A O 1
ATOM 607 N N . ALA A 1 81 ? 16.556 -0.844 -0.235 1.00 94.00 81 ALA A N 1
ATOM 608 C CA . ALA A 1 81 ? 17.536 -0.680 -1.306 1.00 94.00 81 ALA A CA 1
ATOM 609 C C . ALA A 1 81 ? 17.196 0.473 -2.275 1.00 94.00 81 ALA A C 1
ATOM 611 O O . ALA A 1 81 ? 18.070 0.951 -3.002 1.00 94.00 81 ALA A O 1
ATOM 612 N N . ILE A 1 82 ? 15.955 0.972 -2.280 1.00 93.81 82 ILE A N 1
ATOM 613 C CA . ILE A 1 82 ? 15.550 2.104 -3.120 1.00 93.81 82 ILE A CA 1
ATOM 614 C C . ILE A 1 82 ? 16.005 3.417 -2.464 1.00 93.81 82 ILE A C 1
ATOM 616 O O . ILE A 1 82 ? 15.452 3.898 -1.472 1.00 93.81 82 ILE A O 1
ATOM 620 N N . ARG A 1 83 ? 17.033 4.036 -3.051 1.00 87.00 83 ARG A N 1
ATOM 621 C CA . ARG A 1 83 ? 17.543 5.364 -2.676 1.00 87.00 83 ARG A CA 1
ATOM 622 C C . ARG A 1 83 ? 17.361 6.320 -3.853 1.00 87.00 83 ARG A C 1
ATOM 624 O O . ARG A 1 83 ? 18.007 6.170 -4.884 1.00 87.00 83 ARG A O 1
ATOM 631 N N . LEU A 1 84 ? 16.427 7.265 -3.718 1.00 82.69 84 LEU A N 1
ATOM 632 C CA . LEU A 1 84 ? 16.107 8.256 -4.750 1.00 82.69 84 LEU A CA 1
ATOM 633 C C . LEU A 1 84 ? 16.341 9.680 -4.237 1.00 82.69 84 LEU A C 1
ATOM 635 O O . LEU A 1 84 ? 15.565 10.201 -3.425 1.00 82.69 84 LEU A O 1
ATOM 639 N N . ASP A 1 85 ? 17.366 10.322 -4.792 1.00 80.31 85 ASP A N 1
ATOM 640 C CA . ASP A 1 85 ? 17.811 11.659 -4.378 1.00 80.31 85 ASP A CA 1
ATOM 641 C C . ASP A 1 85 ? 17.127 12.788 -5.162 1.00 80.31 85 ASP A C 1
ATOM 643 O O . ASP A 1 85 ? 17.059 13.930 -4.713 1.00 80.31 85 ASP A O 1
ATOM 647 N N . VAL A 1 86 ? 16.560 12.475 -6.332 1.00 83.12 86 VAL A N 1
ATOM 648 C CA . VAL A 1 86 ? 15.992 13.468 -7.254 1.00 83.12 86 VAL A CA 1
ATOM 649 C C . VAL A 1 86 ? 14.463 13.406 -7.258 1.00 83.12 86 VAL A C 1
ATOM 651 O O . VAL A 1 86 ? 13.865 12.338 -7.407 1.00 83.12 86 VAL A O 1
ATOM 654 N N . ARG A 1 87 ? 13.806 14.575 -7.165 1.00 83.44 87 ARG A N 1
ATOM 655 C CA . ARG A 1 87 ? 12.332 14.705 -7.184 1.00 83.44 87 ARG A CA 1
ATOM 656 C C . ARG A 1 87 ? 11.689 14.028 -8.397 1.00 83.44 87 ARG A C 1
ATOM 658 O O . ARG A 1 87 ? 10.662 13.376 -8.250 1.00 83.44 87 ARG A O 1
ATOM 665 N N . VAL A 1 88 ? 12.292 14.161 -9.579 1.00 83.12 88 VAL A N 1
ATOM 666 C CA . VAL A 1 88 ? 11.805 13.527 -10.818 1.00 83.12 88 VAL A CA 1
ATOM 667 C C . VAL A 1 88 ? 11.739 12.006 -10.672 1.00 83.12 88 VAL A C 1
ATOM 669 O O . VAL A 1 88 ? 10.735 11.403 -11.040 1.00 83.12 88 VAL A O 1
ATOM 672 N N . SER A 1 89 ? 12.754 11.387 -10.068 1.00 87.62 89 SER A N 1
ATOM 673 C CA . SER A 1 89 ? 12.765 9.942 -9.836 1.00 87.62 89 SER A CA 1
ATOM 674 C C . SER A 1 89 ? 11.666 9.513 -8.864 1.00 87.62 89 SER A C 1
ATOM 676 O O . SER A 1 89 ? 11.055 8.472 -9.069 1.00 87.62 89 SER A O 1
ATOM 678 N N . ARG A 1 90 ? 11.343 10.331 -7.851 1.00 88.12 90 ARG A N 1
ATOM 679 C CA . ARG A 1 90 ? 10.218 10.061 -6.933 1.00 88.12 90 ARG A CA 1
ATOM 680 C C . ARG A 1 90 ? 8.858 10.138 -7.628 1.00 88.12 90 ARG A C 1
ATOM 682 O O . ARG A 1 90 ? 7.992 9.317 -7.353 1.00 88.12 90 ARG A O 1
ATOM 689 N N . LEU A 1 91 ? 8.677 11.086 -8.552 1.00 92.69 91 LEU A N 1
ATOM 690 C CA . LEU A 1 91 ? 7.452 11.171 -9.358 1.00 92.69 91 LEU A CA 1
ATOM 691 C C . LEU A 1 91 ? 7.289 9.945 -10.264 1.00 92.69 91 LEU A C 1
ATOM 693 O O . LEU A 1 91 ? 6.194 9.394 -10.345 1.00 92.69 91 LEU A O 1
ATOM 697 N N . ARG A 1 92 ? 8.382 9.483 -10.883 1.00 94.50 92 ARG A N 1
ATOM 698 C CA . ARG A 1 92 ? 8.394 8.254 -11.692 1.00 94.50 92 ARG A CA 1
ATOM 699 C C . ARG A 1 92 ? 8.152 7.004 -10.856 1.00 94.50 92 ARG A C 1
ATOM 701 O O . ARG A 1 92 ? 7.445 6.113 -11.306 1.00 94.50 92 ARG A O 1
ATOM 708 N N . LEU A 1 93 ? 8.672 6.958 -9.629 1.00 96.44 93 LEU A N 1
ATOM 709 C CA . LEU A 1 93 ? 8.390 5.873 -8.693 1.00 96.44 93 LEU A CA 1
ATOM 710 C C . LEU A 1 93 ? 6.889 5.786 -8.383 1.00 96.44 93 LEU A C 1
ATOM 712 O O . LEU A 1 93 ? 6.311 4.701 -8.427 1.00 96.44 93 LEU A O 1
ATOM 716 N N . ALA A 1 94 ? 6.245 6.933 -8.156 1.00 96.56 94 ALA A N 1
ATOM 717 C CA . ALA A 1 94 ? 4.803 6.992 -7.950 1.00 96.56 94 ALA A CA 1
ATOM 718 C C . ALA A 1 94 ? 4.028 6.591 -9.215 1.00 96.56 94 ALA A C 1
ATOM 720 O O . ALA A 1 94 ? 3.031 5.880 -9.133 1.00 96.56 94 ALA A O 1
ATOM 721 N N . GLU A 1 95 ? 4.473 7.020 -10.397 1.00 96.81 95 GLU A N 1
ATOM 722 C CA . GLU A 1 95 ? 3.878 6.626 -11.679 1.00 96.81 95 GLU A CA 1
ATOM 723 C C . GLU A 1 95 ? 3.966 5.109 -11.915 1.00 96.81 95 GLU A C 1
ATOM 725 O O . GLU A 1 95 ? 2.959 4.482 -12.246 1.00 96.81 95 GLU A O 1
ATOM 730 N N . LEU A 1 96 ? 5.125 4.506 -11.640 1.00 97.69 96 LEU A N 1
ATOM 731 C CA . LEU A 1 96 ? 5.339 3.060 -11.700 1.00 97.69 96 LEU A CA 1
ATOM 732 C C . LEU A 1 96 ? 4.437 2.323 -10.704 1.00 97.69 96 LEU A C 1
ATOM 734 O O . LEU A 1 96 ? 3.773 1.357 -11.076 1.00 97.69 96 LEU A O 1
ATOM 738 N N . GLY A 1 97 ? 4.349 2.813 -9.463 1.00 98.06 97 GLY A N 1
ATOM 739 C CA . GLY A 1 97 ? 3.442 2.272 -8.449 1.00 98.06 97 GLY A CA 1
ATOM 740 C C . GLY A 1 97 ? 1.976 2.308 -8.895 1.00 98.06 97 GLY A C 1
ATOM 741 O O . GLY A 1 97 ? 1.264 1.312 -8.771 1.00 98.06 97 GLY A O 1
ATOM 742 N N . ARG A 1 98 ? 1.524 3.420 -9.497 1.00 98.12 98 ARG A N 1
ATOM 743 C CA . ARG A 1 98 ? 0.167 3.529 -10.070 1.00 98.12 98 ARG A CA 1
ATOM 744 C C . ARG A 1 98 ? -0.045 2.561 -11.224 1.00 98.12 98 ARG A C 1
ATOM 746 O O . ARG A 1 98 ? -1.130 1.991 -11.320 1.00 98.12 98 ARG A O 1
ATOM 753 N N . TRP A 1 99 ? 0.949 2.398 -12.096 1.00 97.56 99 TRP A N 1
ATOM 754 C CA . TRP A 1 99 ? 0.864 1.475 -13.224 1.00 97.56 99 TRP A CA 1
ATOM 755 C C . TRP A 1 99 ? 0.691 0.037 -12.733 1.00 97.56 99 TRP A C 1
ATOM 757 O O . TRP A 1 99 ? -0.263 -0.628 -13.128 1.00 97.56 99 TRP A O 1
ATOM 767 N N . LEU A 1 100 ? 1.535 -0.404 -11.796 1.00 98.12 100 LEU A N 1
ATOM 768 C CA . LEU A 1 100 ? 1.476 -1.748 -11.212 1.00 98.12 100 LEU A CA 1
ATOM 769 C C . LEU A 1 100 ? 0.135 -2.017 -10.517 1.00 98.12 100 LEU A C 1
ATOM 771 O O . LEU A 1 100 ? -0.462 -3.070 -10.711 1.00 98.12 100 LEU A O 1
ATOM 775 N N . CYS A 1 101 ? -0.386 -1.036 -9.779 1.00 98.00 101 CYS A N 1
ATOM 776 C CA . CYS A 1 101 ? -1.700 -1.123 -9.139 1.00 98.00 101 CYS A CA 1
ATOM 777 C C . CYS A 1 101 ? -2.872 -1.234 -10.130 1.00 98.00 101 CYS A C 1
ATOM 779 O O . CYS A 1 101 ? -3.913 -1.781 -9.779 1.00 98.00 101 CYS A O 1
ATOM 781 N N . ARG A 1 102 ? -2.752 -0.672 -11.339 1.00 96.81 102 ARG A N 1
ATOM 782 C CA . ARG A 1 102 ? -3.842 -0.647 -12.335 1.00 96.81 102 ARG A CA 1
ATOM 783 C C . ARG A 1 102 ? -3.768 -1.785 -13.345 1.00 96.81 102 ARG A C 1
ATOM 785 O O . ARG A 1 102 ? -4.808 -2.203 -13.839 1.00 96.81 102 ARG A O 1
ATOM 792 N N . PHE A 1 103 ? -2.560 -2.229 -13.676 1.00 95.75 103 PHE A N 1
ATOM 793 C CA . PHE A 1 103 ? -2.301 -3.135 -14.795 1.00 95.75 103 PHE A CA 1
ATOM 794 C C . PHE A 1 103 ? -1.529 -4.397 -14.397 1.00 95.75 103 PHE A C 1
ATOM 796 O O . PHE A 1 103 ? -1.276 -5.240 -15.253 1.00 95.75 103 PHE A O 1
ATOM 803 N N . GLY A 1 104 ? -1.153 -4.544 -13.122 1.00 94.25 104 GLY A N 1
ATOM 804 C CA . GLY A 1 104 ? -0.553 -5.774 -12.617 1.00 94.25 104 GLY A CA 1
ATOM 805 C C . GLY A 1 104 ? -1.490 -6.968 -12.810 1.00 94.25 104 GLY A C 1
ATOM 806 O O . GLY A 1 104 ? -2.672 -6.901 -12.481 1.00 94.25 104 GLY A O 1
ATOM 807 N N . VAL A 1 105 ? -0.950 -8.064 -13.340 1.00 92.81 105 VAL A N 1
ATOM 808 C CA . VAL A 1 105 ? -1.679 -9.318 -13.620 1.00 92.81 105 VAL A CA 1
ATOM 809 C C . VAL A 1 105 ? -1.377 -10.417 -12.597 1.00 92.81 105 VAL A C 1
ATOM 811 O O . VAL A 1 105 ? -1.945 -11.507 -12.657 1.00 92.81 105 VAL A O 1
ATOM 814 N N . ARG A 1 106 ? -0.457 -10.147 -11.666 1.00 93.62 106 ARG A N 1
ATOM 815 C CA . ARG A 1 106 ? -0.108 -11.005 -10.528 1.00 93.62 106 ARG A CA 1
ATOM 816 C C . ARG A 1 106 ? -0.277 -10.230 -9.228 1.00 93.62 106 ARG A C 1
ATOM 818 O O . ARG A 1 106 ? -0.043 -9.021 -9.190 1.00 93.62 106 ARG A O 1
ATOM 825 N N . ASP A 1 107 ? -0.605 -10.938 -8.158 1.00 92.69 107 ASP A N 1
ATOM 826 C CA . ASP A 1 107 ? -0.757 -10.373 -6.817 1.00 92.69 107 ASP A CA 1
ATOM 827 C C . ASP A 1 107 ? 0.500 -9.606 -6.371 1.00 92.69 107 ASP A C 1
ATOM 829 O O . ASP A 1 107 ? 0.398 -8.456 -5.954 1.00 92.69 107 ASP A O 1
ATOM 833 N N . TRP A 1 108 ? 1.696 -10.168 -6.565 1.00 95.81 108 TRP A N 1
ATOM 834 C CA . TRP A 1 108 ? 2.968 -9.538 -6.203 1.00 95.81 108 TRP A CA 1
ATOM 835 C C . TRP A 1 108 ? 3.270 -8.245 -6.956 1.00 95.81 108 TRP A C 1
ATOM 837 O O . TRP A 1 108 ? 3.912 -7.347 -6.411 1.00 95.81 108 TRP A O 1
ATOM 847 N N . GLN A 1 109 ? 2.754 -8.098 -8.177 1.00 97.00 109 GLN A N 1
ATOM 848 C CA . GLN A 1 109 ? 2.865 -6.842 -8.920 1.00 97.00 109 GLN A CA 1
ATOM 849 C C . GLN A 1 109 ? 2.015 -5.759 -8.254 1.00 97.00 109 GLN A C 1
ATOM 851 O O . GLN A 1 109 ? 2.497 -4.648 -8.041 1.00 97.00 109 GLN A O 1
ATOM 856 N N . VAL A 1 110 ? 0.786 -6.095 -7.852 1.00 98.00 110 VAL A N 1
ATOM 857 C CA . VAL A 1 110 ? -0.111 -5.171 -7.142 1.00 98.00 110 VAL A CA 1
ATOM 858 C C . VAL A 1 110 ? 0.424 -4.857 -5.741 1.00 98.00 110 VAL A C 1
ATOM 860 O O . VAL A 1 110 ? 0.492 -3.687 -5.372 1.00 98.00 110 VAL A O 1
ATOM 863 N N . LYS A 1 111 ? 0.883 -5.863 -4.983 1.00 98.19 111 LYS A N 1
ATOM 864 C CA . LYS A 1 111 ? 1.524 -5.701 -3.662 1.00 98.19 111 LYS A CA 1
ATOM 865 C C . LYS A 1 111 ? 2.744 -4.780 -3.746 1.00 98.19 111 LYS A C 1
ATOM 867 O O . LYS A 1 111 ? 2.861 -3.838 -2.962 1.00 98.19 111 LYS A O 1
ATOM 872 N N . GLY A 1 112 ? 3.604 -4.998 -4.745 1.00 97.94 112 GLY A N 1
ATOM 873 C CA . GLY A 1 112 ? 4.737 -4.124 -5.043 1.00 97.94 112 GLY A CA 1
ATOM 874 C C . GLY A 1 112 ? 4.291 -2.705 -5.396 1.00 97.94 112 GLY A C 1
ATOM 875 O O . GLY A 1 112 ? 4.802 -1.746 -4.827 1.00 97.94 112 GLY A O 1
ATOM 876 N N . GLY A 1 113 ? 3.281 -2.549 -6.256 1.00 98.31 113 GLY A N 1
ATOM 877 C CA . GLY A 1 113 ? 2.700 -1.246 -6.591 1.00 98.31 113 GLY A CA 1
ATOM 878 C C . GLY A 1 113 ? 2.190 -0.478 -5.368 1.00 98.31 113 GLY A C 1
ATOM 879 O O . GLY A 1 113 ? 2.509 0.701 -5.205 1.00 98.31 113 GLY A O 1
ATOM 880 N N . LEU A 1 114 ? 1.462 -1.151 -4.471 1.00 98.62 114 LEU A N 1
ATOM 881 C CA . LEU A 1 114 ? 0.975 -0.585 -3.209 1.00 98.62 114 LEU A CA 1
ATOM 882 C C . LEU A 1 114 ? 2.134 -0.159 -2.301 1.00 98.62 114 LEU A C 1
ATOM 884 O O . LEU A 1 114 ? 2.107 0.943 -1.754 1.00 98.62 114 LEU A O 1
ATOM 888 N N . ALA A 1 115 ? 3.174 -0.987 -2.188 1.00 98.25 115 ALA A N 1
ATOM 889 C CA . ALA A 1 115 ? 4.373 -0.677 -1.413 1.00 98.25 115 ALA A CA 1
A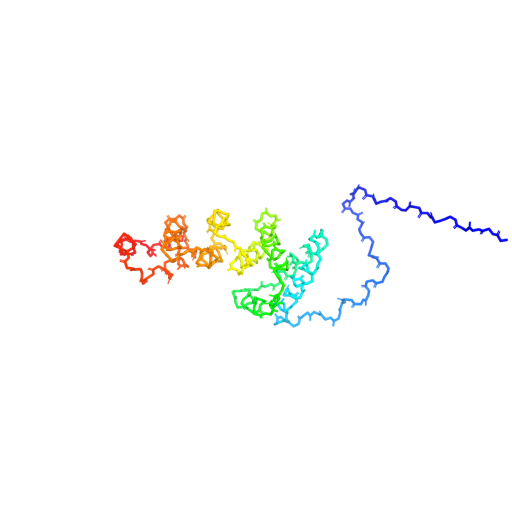TOM 890 C C . ALA A 1 115 ? 5.115 0.557 -1.959 1.00 98.25 115 ALA A C 1
ATOM 892 O O . ALA A 1 115 ? 5.460 1.464 -1.199 1.00 98.25 115 ALA A O 1
ATOM 893 N N . LEU A 1 116 ? 5.288 0.643 -3.284 1.00 98.25 116 LEU A N 1
ATOM 894 C CA . LEU A 1 116 ? 5.912 1.795 -3.940 1.00 98.25 116 LEU A CA 1
ATOM 895 C C . LEU A 1 116 ? 5.089 3.074 -3.747 1.00 98.25 116 LEU A C 1
ATOM 897 O O . LEU A 1 116 ? 5.654 4.126 -3.437 1.00 98.25 116 LEU A O 1
ATOM 901 N N . LEU A 1 117 ? 3.758 3.003 -3.871 1.00 98.19 117 LEU A N 1
ATOM 902 C CA . LEU A 1 117 ? 2.882 4.139 -3.565 1.00 98.19 117 LEU A CA 1
ATOM 903 C C . LEU A 1 117 ? 2.965 4.541 -2.096 1.00 98.19 117 LEU A C 1
ATOM 905 O O . LEU A 1 117 ? 2.995 5.730 -1.806 1.00 98.19 117 LEU A O 1
ATOM 909 N N . GLY A 1 118 ? 3.099 3.585 -1.180 1.00 96.94 118 GLY A N 1
ATOM 910 C CA . GLY A 1 118 ? 3.290 3.867 0.239 1.00 96.94 118 GLY A CA 1
ATOM 911 C C . GLY A 1 118 ? 4.518 4.732 0.550 1.00 96.94 118 GLY A C 1
ATOM 912 O O . GLY A 1 118 ? 4.520 5.386 1.583 1.00 96.94 118 GLY A O 1
ATOM 913 N N . ILE A 1 119 ? 5.546 4.776 -0.306 1.00 95.69 119 ILE A N 1
ATOM 914 C CA . ILE A 1 119 ? 6.746 5.612 -0.081 1.00 95.69 119 ILE A CA 1
ATOM 915 C C . ILE A 1 119 ? 6.868 6.815 -1.027 1.00 95.69 119 ILE A C 1
ATOM 917 O O . ILE A 1 119 ? 7.720 7.681 -0.818 1.00 95.69 119 ILE A O 1
ATOM 921 N N . SER A 1 120 ? 6.061 6.869 -2.089 1.00 96.06 120 SER A N 1
ATOM 922 C CA . SER A 1 120 ? 6.205 7.869 -3.162 1.00 96.06 120 SER A CA 1
ATOM 923 C C . SER A 1 120 ? 4.908 8.552 -3.590 1.00 96.06 120 SER A C 1
ATOM 925 O O . SER A 1 120 ? 4.959 9.586 -4.260 1.00 96.06 120 SER A O 1
ATOM 927 N N . GLY A 1 121 ? 3.760 7.983 -3.232 1.00 95.81 121 GLY A N 1
ATOM 928 C CA . GLY A 1 121 ? 2.444 8.480 -3.602 1.00 95.81 121 GLY A CA 1
ATOM 929 C C . GLY A 1 121 ? 2.027 9.720 -2.817 1.00 95.81 121 GLY A C 1
ATOM 930 O O . GLY A 1 121 ? 2.775 10.282 -2.015 1.00 95.81 121 GLY A O 1
ATOM 931 N N . THR A 1 122 ? 0.802 10.164 -3.079 1.00 96.56 122 THR A N 1
ATOM 932 C CA . THR A 1 122 ? 0.186 11.325 -2.423 1.00 96.56 122 THR A CA 1
ATOM 933 C C . THR A 1 122 ? -1.187 10.953 -1.853 1.00 96.56 122 THR A C 1
ATOM 935 O O . THR A 1 122 ? -1.738 9.915 -2.229 1.00 96.56 122 THR A O 1
ATOM 938 N N . PRO A 1 123 ? -1.810 11.799 -1.009 1.00 97.88 123 PRO A N 1
ATOM 939 C CA . PRO A 1 123 ? -3.173 11.552 -0.527 1.00 97.88 123 PRO A CA 1
ATOM 940 C C . PRO A 1 123 ? -4.193 11.255 -1.644 1.00 97.88 123 PRO A C 1
ATOM 942 O O . PRO A 1 123 ? -5.142 10.504 -1.432 1.00 97.88 123 PRO A O 1
ATOM 945 N N . GLY A 1 124 ? -3.977 11.767 -2.865 1.00 97.81 124 GLY A N 1
ATOM 946 C CA . GLY A 1 124 ? -4.831 11.482 -4.026 1.00 97.81 124 GLY A CA 1
ATOM 947 C C . GLY A 1 124 ? -4.837 10.012 -4.471 1.00 97.81 124 GLY A C 1
ATOM 948 O O . GLY A 1 124 ? -5.772 9.577 -5.144 1.00 97.81 124 GLY A O 1
ATOM 949 N N . ASP A 1 125 ? -3.838 9.224 -4.069 1.00 98.31 125 ASP A N 1
ATOM 950 C CA . ASP A 1 125 ? -3.758 7.791 -4.361 1.00 98.31 125 ASP A CA 1
ATOM 951 C C . ASP A 1 125 ? -4.581 6.935 -3.385 1.00 98.31 125 ASP A C 1
ATOM 953 O O . ASP A 1 125 ? -4.879 5.776 -3.686 1.00 98.31 125 ASP A O 1
ATOM 957 N N . ALA A 1 126 ? -5.016 7.496 -2.249 1.00 98.19 126 ALA A N 1
ATOM 958 C CA . ALA A 1 126 ? -5.696 6.752 -1.189 1.00 98.19 126 ALA A CA 1
ATOM 959 C C . ALA A 1 126 ? -6.961 6.031 -1.677 1.00 98.19 126 ALA A C 1
ATOM 961 O O . ALA A 1 126 ? -7.212 4.892 -1.291 1.00 98.19 126 ALA A O 1
ATOM 962 N N . GLY A 1 127 ? -7.726 6.638 -2.590 1.00 98.19 127 GLY A N 1
ATOM 963 C CA . GLY A 1 127 ? -8.919 6.004 -3.159 1.00 98.19 127 GLY A CA 1
ATOM 964 C C . GLY A 1 127 ? -8.612 4.770 -4.018 1.00 98.19 127 GLY A C 1
ATOM 965 O O . GLY A 1 127 ? -9.390 3.819 -4.024 1.00 98.19 127 GLY A O 1
ATOM 966 N N . LEU A 1 128 ? -7.485 4.759 -4.741 1.00 98.25 128 LEU A N 1
ATOM 967 C CA . LEU A 1 128 ? -7.026 3.575 -5.481 1.00 98.25 128 LEU A CA 1
ATOM 968 C C . LEU A 1 128 ? -6.577 2.482 -4.508 1.00 98.25 128 LEU A C 1
ATOM 970 O O . LEU A 1 128 ? -7.012 1.340 -4.634 1.00 98.25 128 LEU A O 1
ATOM 974 N N . VAL A 1 129 ? -5.760 2.857 -3.523 1.00 98.56 129 VAL A N 1
ATOM 975 C CA . VAL A 1 129 ? -5.230 1.948 -2.499 1.00 98.56 129 VAL A CA 1
ATOM 976 C C . VAL A 1 129 ? -6.359 1.295 -1.696 1.00 98.56 129 VAL A C 1
ATOM 978 O O . VAL A 1 129 ? -6.363 0.078 -1.536 1.00 98.56 129 VAL A O 1
ATOM 981 N N . ALA A 1 130 ? -7.354 2.069 -1.254 1.00 98.12 130 ALA A N 1
ATOM 982 C CA . ALA A 1 130 ? -8.491 1.559 -0.490 1.00 98.12 130 ALA A CA 1
ATOM 983 C C . ALA A 1 130 ? -9.349 0.569 -1.292 1.00 98.12 130 ALA A C 1
ATOM 985 O O . ALA A 1 130 ? -9.811 -0.422 -0.736 1.00 98.12 130 ALA A O 1
ATOM 986 N N . ARG A 1 131 ? -9.544 0.806 -2.600 1.00 98.00 131 ARG A N 1
ATOM 987 C CA . ARG A 1 131 ? -10.279 -0.132 -3.466 1.00 98.00 131 ARG A CA 1
ATOM 988 C C . ARG A 1 131 ? -9.538 -1.452 -3.637 1.00 98.00 131 ARG A C 1
ATOM 990 O O . ARG A 1 131 ? -10.157 -2.500 -3.518 1.00 98.00 131 ARG A O 1
ATOM 997 N N . LEU A 1 132 ? -8.233 -1.399 -3.901 1.00 97.56 132 LEU A N 1
ATOM 998 C CA . LEU A 1 132 ? -7.418 -2.608 -4.045 1.00 97.56 132 LEU A CA 1
ATOM 999 C C . LEU A 1 132 ? -7.324 -3.386 -2.733 1.00 97.56 132 LEU A C 1
ATOM 1001 O O . LEU A 1 132 ? -7.353 -4.608 -2.755 1.00 97.56 132 LEU A O 1
ATOM 1005 N N . GLY A 1 133 ? -7.287 -2.687 -1.596 1.00 96.75 133 GLY A N 1
ATOM 1006 C CA . GLY A 1 133 ? -7.232 -3.304 -0.273 1.00 96.75 133 GLY A CA 1
ATOM 1007 C C . GLY A 1 133 ? -8.414 -4.208 0.075 1.00 96.75 133 GLY A C 1
ATOM 1008 O O . GLY A 1 133 ? -8.304 -4.947 1.046 1.00 96.75 133 GLY A O 1
ATOM 1009 N N . LEU A 1 134 ? -9.511 -4.173 -0.689 1.00 95.94 134 LEU A N 1
ATOM 1010 C CA . LEU A 1 134 ? -10.640 -5.096 -0.529 1.00 95.94 134 LEU A CA 1
ATOM 1011 C C . LEU A 1 134 ? -10.317 -6.531 -0.980 1.00 95.94 134 LEU A C 1
ATOM 1013 O O . LEU A 1 134 ? -11.092 -7.436 -0.694 1.00 95.94 134 LEU A O 1
ATOM 1017 N N . LEU A 1 135 ? -9.204 -6.742 -1.689 1.00 93.12 135 LEU A N 1
ATOM 1018 C CA . LEU A 1 135 ? -8.711 -8.074 -2.034 1.00 93.12 135 LEU A CA 1
ATOM 1019 C C . LEU A 1 135 ? -7.882 -8.612 -0.861 1.00 93.12 135 LEU A C 1
ATOM 1021 O O . LEU A 1 135 ? -6.876 -7.994 -0.508 1.00 93.12 135 LEU A O 1
ATOM 1025 N N . ASP A 1 136 ? -8.279 -9.753 -0.290 1.00 87.12 136 ASP A N 1
ATOM 1026 C CA . ASP A 1 136 ? -7.715 -10.255 0.978 1.00 87.12 136 ASP A CA 1
ATOM 1027 C C . ASP A 1 136 ? -6.180 -10.367 0.935 1.00 87.12 136 ASP A C 1
ATOM 1029 O O . ASP A 1 136 ? -5.471 -9.806 1.775 1.00 87.12 136 ASP A O 1
ATOM 1033 N N . ASP A 1 137 ? -5.652 -10.952 -0.146 1.00 89.38 137 ASP A N 1
ATOM 1034 C CA . ASP A 1 137 ? -4.215 -11.171 -0.340 1.00 89.38 137 ASP A CA 1
ATOM 1035 C C . ASP A 1 137 ? -3.382 -9.881 -0.410 1.00 89.38 137 ASP A C 1
ATOM 1037 O O . ASP A 1 137 ? -2.162 -9.925 -0.233 1.00 89.38 137 ASP A O 1
ATOM 1041 N N . VAL A 1 138 ? -3.990 -8.720 -0.681 1.00 94.69 138 VAL A N 1
ATOM 1042 C CA . VAL A 1 138 ? -3.269 -7.436 -0.796 1.00 94.69 138 VAL A CA 1
ATOM 1043 C C . VAL A 1 138 ? -3.614 -6.448 0.319 1.00 94.69 138 VAL A C 1
ATOM 1045 O O . VAL A 1 138 ? -2.939 -5.419 0.443 1.00 94.69 138 VAL A O 1
ATOM 1048 N N . THR A 1 139 ? -4.613 -6.750 1.159 1.00 96.44 139 THR A N 1
ATOM 1049 C CA . THR A 1 139 ? -5.103 -5.866 2.229 1.00 96.44 139 THR A CA 1
ATOM 1050 C C . THR A 1 139 ? -3.979 -5.383 3.140 1.00 96.44 139 THR A C 1
ATOM 1052 O O . THR A 1 139 ? -3.933 -4.200 3.483 1.00 96.44 139 THR A O 1
ATOM 1055 N N . LEU A 1 140 ? -3.023 -6.255 3.484 1.00 96.19 140 LEU A N 1
ATOM 1056 C CA . LEU A 1 140 ? -1.850 -5.896 4.288 1.00 96.19 140 LEU A CA 1
ATOM 1057 C C . LEU A 1 140 ? -1.099 -4.687 3.709 1.00 96.19 140 LEU A C 1
ATOM 1059 O O . LEU A 1 140 ? -0.806 -3.726 4.425 1.00 96.19 140 LEU A O 1
ATOM 1063 N N . TYR A 1 141 ? -0.796 -4.738 2.413 1.00 97.94 141 TYR A N 1
ATOM 1064 C CA . TYR A 1 141 ? -0.014 -3.720 1.716 1.00 97.94 141 TYR A CA 1
ATOM 1065 C C . TYR A 1 141 ? -0.820 -2.438 1.532 1.00 97.94 141 TYR A C 1
ATOM 1067 O O . TYR A 1 141 ? -0.291 -1.345 1.731 1.00 97.94 141 TYR A O 1
ATOM 1075 N N . ALA A 1 142 ? -2.117 -2.561 1.242 1.00 98.19 142 ALA A N 1
ATOM 1076 C CA . ALA A 1 142 ? -3.013 -1.415 1.166 1.00 98.19 142 ALA A CA 1
ATOM 1077 C C . ALA A 1 142 ? -3.120 -0.689 2.516 1.00 98.19 142 ALA A C 1
ATOM 1079 O O . ALA A 1 142 ? -3.015 0.534 2.571 1.00 98.19 142 ALA A O 1
ATOM 1080 N N . ALA A 1 143 ? -3.243 -1.432 3.619 1.00 97.88 143 ALA A N 1
ATOM 1081 C CA . ALA A 1 143 ? -3.295 -0.874 4.966 1.00 97.88 143 ALA A CA 1
ATOM 1082 C C . ALA A 1 143 ? -2.010 -0.110 5.333 1.00 97.88 143 ALA A C 1
ATOM 1084 O O . ALA A 1 143 ? -2.074 0.953 5.954 1.00 97.88 143 ALA A O 1
ATOM 1085 N N . VAL A 1 144 ? -0.836 -0.623 4.947 1.00 97.69 144 VAL A N 1
ATOM 1086 C CA . VAL A 1 144 ? 0.441 0.089 5.136 1.00 97.69 144 VAL A CA 1
ATOM 1087 C C . VAL A 1 144 ? 0.499 1.344 4.268 1.00 97.69 144 VAL A C 1
ATOM 1089 O O . VAL A 1 144 ? 0.810 2.417 4.780 1.00 97.69 144 VAL A O 1
ATOM 1092 N N . ALA A 1 145 ? 0.138 1.241 2.988 1.00 98.19 145 ALA A N 1
ATOM 1093 C CA . ALA A 1 145 ? 0.147 2.378 2.076 1.00 98.19 145 ALA A CA 1
ATOM 1094 C C . ALA A 1 145 ? -0.794 3.502 2.543 1.00 98.19 145 ALA A C 1
ATOM 1096 O O . ALA A 1 145 ? -0.372 4.652 2.592 1.00 98.19 145 ALA A O 1
ATOM 1097 N N . LEU A 1 146 ? -2.022 3.194 2.981 1.00 98.44 146 LEU A N 1
ATOM 1098 C CA . LEU A 1 146 ? -2.962 4.197 3.510 1.00 98.44 146 LEU A CA 1
ATOM 1099 C C . LEU A 1 146 ? -2.378 4.980 4.692 1.00 98.44 146 LEU A C 1
ATOM 1101 O O . LEU A 1 146 ? -2.528 6.199 4.741 1.00 98.44 146 LEU A O 1
ATOM 1105 N N . ARG A 1 147 ? -1.672 4.307 5.610 1.00 97.62 147 ARG A N 1
ATOM 1106 C CA . ARG A 1 147 ? -1.018 4.968 6.754 1.00 97.62 147 ARG A CA 1
ATOM 1107 C C . ARG A 1 147 ? 0.095 5.920 6.353 1.00 97.62 147 ARG A C 1
ATOM 1109 O O . ARG A 1 147 ? 0.340 6.879 7.076 1.00 97.62 147 ARG A O 1
ATOM 1116 N N . ASN A 1 148 ? 0.771 5.643 5.247 1.00 97.12 148 ASN A N 1
ATOM 1117 C CA . ASN A 1 148 ? 1.854 6.492 4.775 1.00 97.12 148 ASN A CA 1
ATOM 1118 C C . ASN A 1 148 ? 1.349 7.638 3.887 1.00 97.12 148 ASN A C 1
ATOM 1120 O O . ASN A 1 148 ? 1.981 8.689 3.827 1.00 97.12 148 ASN A O 1
ATOM 1124 N N . LEU A 1 149 ? 0.226 7.439 3.191 1.00 97.81 149 LEU A N 1
ATOM 1125 C CA . LEU A 1 149 ? -0.349 8.424 2.273 1.00 97.81 149 LEU A CA 1
ATOM 1126 C C . LEU A 1 149 ? -1.197 9.486 2.975 1.00 97.81 149 LEU A C 1
ATOM 1128 O O . LEU A 1 149 ? -1.287 10.605 2.473 1.00 97.81 149 LEU A O 1
ATOM 1132 N N . LEU A 1 150 ? -1.854 9.134 4.082 1.00 98.12 150 LEU A N 1
ATOM 1133 C CA . LEU A 1 150 ? -2.855 9.975 4.736 1.00 98.12 150 LEU A CA 1
ATOM 1134 C C . LEU A 1 150 ? -2.377 10.507 6.095 1.00 98.12 150 LEU A C 1
ATOM 1136 O O . LEU A 1 150 ? -1.593 9.847 6.782 1.00 98.12 150 LEU A O 1
ATOM 1140 N N . PRO A 1 151 ? -2.903 11.662 6.544 1.00 97.62 151 PRO A N 1
ATOM 1141 C CA . PRO A 1 151 ? -2.763 12.097 7.930 1.00 97.62 151 PRO A CA 1
ATOM 1142 C C . PRO A 1 151 ? -3.290 11.037 8.917 1.00 97.62 151 PRO A C 1
ATOM 1144 O O . PRO A 1 151 ? -4.236 10.322 8.585 1.00 97.62 151 PRO A O 1
ATOM 1147 N N . PRO A 1 152 ? -2.762 10.952 10.155 1.00 95.44 152 PRO A N 1
ATOM 1148 C CA . PRO A 1 152 ? -3.088 9.865 11.085 1.00 95.44 152 PRO A CA 1
ATOM 1149 C C . PRO A 1 152 ? -4.588 9.613 11.316 1.00 95.44 152 PRO A C 1
ATOM 1151 O O . PRO A 1 152 ? -5.015 8.462 11.302 1.00 95.44 152 PRO A O 1
ATOM 1154 N N . ALA A 1 153 ? -5.394 10.667 11.480 1.00 95.25 153 ALA A N 1
ATOM 1155 C CA . ALA A 1 153 ? -6.837 10.542 11.711 1.00 95.25 153 ALA A CA 1
ATOM 1156 C C . ALA A 1 153 ? -7.604 10.031 10.472 1.00 95.25 153 ALA A C 1
ATOM 1158 O O . ALA A 1 153 ? -8.545 9.239 10.581 1.00 95.25 153 ALA A O 1
ATOM 1159 N N . GLU A 1 154 ? -7.186 10.458 9.280 1.00 97.38 154 GLU A N 1
ATOM 1160 C CA . GLU A 1 154 ? -7.757 10.000 8.010 1.00 97.38 154 GLU A CA 1
ATOM 1161 C C . GLU A 1 154 ? -7.330 8.564 7.703 1.00 97.38 154 GLU A C 1
ATOM 1163 O O . GLU A 1 154 ? -8.161 7.747 7.313 1.00 97.38 154 GLU A O 1
ATOM 1168 N N . ALA A 1 155 ? -6.060 8.227 7.951 1.00 97.31 155 ALA A N 1
ATOM 1169 C CA . ALA A 1 155 ? -5.543 6.870 7.824 1.00 97.31 155 ALA A CA 1
ATOM 1170 C C . ALA A 1 155 ? -6.295 5.893 8.734 1.00 97.31 155 ALA A C 1
ATOM 1172 O O . ALA A 1 155 ? -6.684 4.817 8.289 1.00 97.31 155 ALA A O 1
ATOM 1173 N N . GLU A 1 156 ? -6.529 6.265 9.994 1.00 97.00 156 GLU A N 1
ATOM 1174 C CA . GLU A 1 156 ? -7.306 5.457 10.936 1.00 97.00 156 GLU A CA 1
ATOM 1175 C C . GLU A 1 156 ? -8.745 5.246 10.448 1.00 97.00 156 GLU A C 1
ATOM 1177 O O . GLU A 1 156 ? -9.248 4.125 10.483 1.00 97.00 156 GLU A O 1
ATOM 1182 N N . SER A 1 157 ? -9.381 6.292 9.912 1.00 97.38 157 SER A N 1
ATOM 1183 C CA . SER A 1 157 ? -10.725 6.193 9.325 1.00 97.38 157 SER A CA 1
ATOM 1184 C C . SER A 1 157 ? -10.756 5.270 8.108 1.00 97.38 157 SER A C 1
ATOM 1186 O O . SER A 1 157 ? -11.605 4.385 8.032 1.00 97.38 157 SER A O 1
ATOM 1188 N N . ALA A 1 158 ? -9.793 5.412 7.196 1.00 97.75 158 ALA A N 1
ATOM 1189 C CA . ALA A 1 158 ? -9.680 4.564 6.014 1.00 97.75 158 ALA A CA 1
ATOM 1190 C C . ALA A 1 158 ? -9.408 3.095 6.382 1.00 97.75 158 ALA A C 1
ATOM 1192 O O . ALA A 1 158 ? -9.989 2.189 5.787 1.00 97.75 158 ALA A O 1
ATOM 1193 N N . LEU A 1 159 ? -8.558 2.849 7.385 1.00 97.06 159 LEU A N 1
ATOM 1194 C CA . LEU A 1 159 ? -8.297 1.508 7.909 1.00 97.06 159 LEU A CA 1
ATOM 1195 C C . LEU A 1 159 ? -9.533 0.893 8.554 1.00 97.06 159 LEU A C 1
ATOM 1197 O O . LEU A 1 159 ? -9.771 -0.297 8.372 1.00 97.06 159 LEU A O 1
ATOM 1201 N N . PHE A 1 160 ? -10.310 1.679 9.296 1.00 97.00 160 PHE A N 1
ATOM 1202 C CA . PHE A 1 160 ? -11.542 1.203 9.911 1.00 97.00 160 PHE A CA 1
ATOM 1203 C C . PHE A 1 160 ? -12.605 0.863 8.862 1.00 97.00 160 PHE A C 1
ATOM 1205 O O . PHE A 1 160 ? -13.232 -0.193 8.926 1.00 97.00 160 PHE A O 1
ATOM 1212 N N . ASP A 1 161 ? -12.763 1.707 7.842 1.00 96.69 161 ASP A N 1
ATOM 1213 C CA . ASP A 1 161 ? -13.646 1.422 6.710 1.00 96.69 161 ASP A CA 1
ATOM 1214 C C . ASP A 1 161 ? -13.226 0.185 5.925 1.00 96.69 161 ASP A C 1
ATOM 1216 O O . ASP A 1 161 ? -14.090 -0.550 5.443 1.00 96.69 161 ASP A O 1
ATOM 1220 N N . LEU A 1 162 ? -11.919 -0.055 5.814 1.00 96.56 162 LEU A N 1
ATOM 1221 C CA . LEU A 1 162 ? -11.387 -1.265 5.211 1.00 96.56 162 LEU A CA 1
ATOM 1222 C C . LEU A 1 162 ? -11.685 -2.491 6.083 1.00 96.56 162 LEU A C 1
ATOM 1224 O O . LEU A 1 162 ? -12.258 -3.451 5.580 1.00 96.56 162 LEU A O 1
ATOM 1228 N N . ALA A 1 163 ? -11.395 -2.422 7.389 1.00 94.94 163 ALA A N 1
ATOM 1229 C CA . ALA A 1 163 ? -11.593 -3.505 8.361 1.00 94.94 163 ALA A CA 1
ATOM 1230 C C . ALA A 1 163 ? -13.030 -4.044 8.382 1.00 94.94 163 ALA A C 1
ATOM 1232 O O . ALA A 1 163 ? -13.238 -5.249 8.497 1.00 94.94 163 ALA A O 1
ATOM 1233 N N . LYS A 1 164 ? -14.016 -3.151 8.233 1.00 93.75 164 LYS A N 1
ATOM 1234 C CA . LYS A 1 164 ? -15.444 -3.503 8.180 1.00 93.75 164 LYS A CA 1
ATOM 1235 C C . LYS A 1 164 ? -15.846 -4.272 6.916 1.00 93.75 164 LYS A C 1
ATOM 1237 O O . LYS A 1 164 ? -16.920 -4.860 6.900 1.00 93.75 164 LYS A O 1
ATOM 1242 N N . LYS A 1 165 ? -15.045 -4.214 5.847 1.00 94.44 165 LYS A N 1
ATOM 1243 C CA . LYS A 1 165 ? -15.381 -4.764 4.521 1.00 94.44 165 LYS A CA 1
ATOM 1244 C C . LYS A 1 165 ? -14.584 -6.009 4.155 1.00 94.44 165 LYS A C 1
ATOM 1246 O O . LYS A 1 165 ? -15.044 -6.776 3.322 1.00 94.44 165 LYS A O 1
ATOM 1251 N N . VAL A 1 166 ? -13.396 -6.175 4.727 1.00 93.38 166 VAL A N 1
ATOM 1252 C CA . VAL A 1 166 ? -12.556 -7.359 4.514 1.00 93.38 166 VAL A CA 1
ATOM 1253 C C . VAL A 1 166 ? -12.889 -8.446 5.534 1.00 93.38 166 VAL A C 1
ATOM 1255 O O . VAL A 1 166 ? -13.400 -8.163 6.623 1.00 93.38 166 VAL A O 1
ATOM 1258 N N . GLU A 1 167 ? -12.583 -9.687 5.183 1.00 88.62 167 GLU A N 1
ATOM 1259 C CA . GLU A 1 167 ? -12.754 -10.875 6.024 1.00 88.62 167 GLU A CA 1
ATOM 1260 C C . GLU A 1 167 ? -11.384 -11.536 6.246 1.00 88.62 167 GLU A C 1
ATOM 1262 O O . GLU A 1 167 ? -10.362 -10.902 5.986 1.00 88.62 167 GLU A O 1
ATOM 1267 N N . GLY A 1 168 ? -11.346 -12.745 6.812 1.00 87.69 168 GLY A N 1
ATOM 1268 C CA . GLY A 1 168 ? -10.131 -13.559 6.897 1.00 87.69 168 GLY A CA 1
ATOM 1269 C C . GLY A 1 168 ? -8.858 -12.822 7.343 1.00 87.69 168 GLY A C 1
ATOM 1270 O O . GLY A 1 168 ? -8.818 -12.139 8.374 1.00 87.69 168 GLY A O 1
ATOM 1271 N N . SER A 1 169 ? -7.790 -12.991 6.561 1.00 86.31 169 SER A N 1
ATOM 1272 C CA . SER A 1 169 ? -6.457 -12.479 6.892 1.00 86.31 169 SER A CA 1
ATOM 1273 C C . SER A 1 169 ? -6.368 -10.952 6.783 1.00 86.31 169 SER A C 1
ATOM 1275 O O . SER A 1 169 ? -5.717 -10.297 7.609 1.00 86.31 169 SER A O 1
ATOM 1277 N N . GLY A 1 170 ? -7.093 -10.352 5.838 1.00 89.06 170 GLY A N 1
ATOM 1278 C CA . GLY A 1 170 ? -7.171 -8.912 5.644 1.00 89.06 170 GLY A CA 1
ATOM 1279 C C . GLY A 1 170 ? -7.756 -8.202 6.861 1.00 89.06 170 GLY A C 1
ATOM 1280 O O . GLY A 1 170 ? -7.191 -7.199 7.318 1.00 89.06 170 GLY A O 1
ATOM 1281 N N . ARG A 1 171 ? -8.820 -8.755 7.465 1.00 91.38 171 ARG A N 1
ATOM 1282 C CA . ARG A 1 171 ? -9.410 -8.203 8.701 1.00 91.38 171 ARG A CA 1
ATOM 1283 C C . ARG A 1 171 ? -8.408 -8.220 9.843 1.00 91.38 171 ARG A C 1
ATOM 1285 O O . ARG A 1 171 ? -8.213 -7.191 10.495 1.00 91.38 171 ARG A O 1
ATOM 1292 N N . ILE A 1 172 ? -7.705 -9.338 10.030 1.00 90.81 172 ILE A N 1
ATOM 1293 C CA . ILE A 1 172 ? -6.655 -9.477 11.050 1.00 90.81 172 ILE A CA 1
ATOM 1294 C C . ILE A 1 172 ? -5.573 -8.401 10.866 1.00 90.81 172 ILE A C 1
ATOM 1296 O O . ILE A 1 172 ? -5.122 -7.784 11.838 1.00 90.81 172 ILE A O 1
ATOM 1300 N N . HIS A 1 173 ? -5.161 -8.121 9.627 1.00 91.38 173 HIS A N 1
ATOM 1301 C CA . HIS A 1 173 ? -4.164 -7.088 9.343 1.00 91.38 173 HIS A CA 1
ATOM 1302 C C . HIS A 1 173 ? -4.636 -5.667 9.680 1.00 91.38 173 HIS A C 1
ATOM 1304 O O . HIS A 1 173 ? -3.824 -4.865 10.165 1.00 91.38 173 HIS A O 1
ATOM 1310 N N . CYS A 1 174 ? -5.912 -5.350 9.454 1.00 93.81 174 CYS A N 1
ATOM 1311 C CA . CYS A 1 174 ? -6.497 -4.059 9.814 1.00 93.81 174 CYS A CA 1
ATOM 1312 C C . CYS A 1 174 ? -6.706 -3.926 11.330 1.00 93.81 174 CYS A C 1
ATOM 1314 O O . CYS A 1 174 ? -6.266 -2.941 11.923 1.00 93.81 174 CYS A O 1
ATOM 1316 N N . VAL A 1 175 ? -7.289 -4.938 11.978 1.00 92.38 175 VAL A N 1
ATOM 1317 C CA . VAL A 1 175 ? -7.538 -4.972 13.432 1.00 92.38 175 VAL A CA 1
ATOM 1318 C C . VAL A 1 175 ? -6.246 -4.790 14.219 1.00 92.38 175 VAL A C 1
ATOM 1320 O O . VAL A 1 175 ? -6.170 -3.937 15.101 1.00 92.38 175 VAL A O 1
ATOM 1323 N N . ASN A 1 176 ? -5.180 -5.504 13.845 1.00 91.69 176 ASN A N 1
ATOM 1324 C CA . ASN A 1 176 ? -3.879 -5.369 14.504 1.00 91.69 176 ASN A CA 1
ATOM 1325 C C . ASN A 1 176 ? -3.303 -3.945 14.444 1.00 91.69 176 ASN A C 1
ATOM 1327 O O . ASN A 1 176 ? -2.516 -3.567 15.315 1.00 91.69 176 ASN A O 1
ATOM 1331 N N . ARG A 1 177 ? -3.689 -3.153 13.435 1.00 93.50 177 ARG A N 1
ATOM 1332 C CA . ARG A 1 177 ? -3.301 -1.741 13.289 1.00 93.50 177 ARG A CA 1
ATOM 1333 C C . ARG A 1 177 ? -4.238 -0.789 14.035 1.00 93.50 177 ARG A C 1
ATOM 1335 O O . ARG A 1 177 ? -3.793 0.288 14.416 1.00 93.50 177 ARG A O 1
ATOM 1342 N N . LEU A 1 178 ? -5.488 -1.188 14.268 1.00 94.69 178 LEU A N 1
ATOM 1343 C CA . LEU A 1 178 ? -6.512 -0.410 14.975 1.00 94.69 178 LEU A CA 1
ATOM 1344 C C . LEU A 1 178 ? -6.581 -0.702 16.482 1.00 94.69 178 LEU A C 1
ATOM 1346 O O . LEU A 1 178 ? -7.206 0.060 17.209 1.00 94.69 178 LEU A O 1
ATOM 1350 N N . LYS A 1 179 ? -5.917 -1.755 16.974 1.00 90.75 179 LYS A N 1
ATOM 1351 C CA . LYS A 1 179 ? -6.012 -2.233 18.369 1.00 90.75 179 LYS A CA 1
ATOM 1352 C C . LYS A 1 179 ? -5.738 -1.191 19.462 1.00 90.75 179 LYS A C 1
ATOM 1354 O O . LYS A 1 179 ? -6.168 -1.373 20.591 1.00 90.75 179 LYS A O 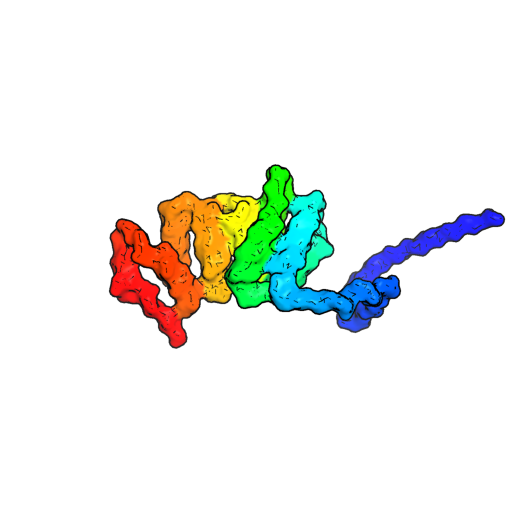1
ATOM 1359 N N . ASN A 1 180 ? -5.008 -0.125 19.134 1.00 89.06 180 ASN A N 1
ATOM 1360 C CA . ASN A 1 180 ? -4.665 0.961 20.058 1.00 89.06 180 ASN A CA 1
ATOM 1361 C C . ASN A 1 180 ? -5.420 2.265 19.740 1.00 89.06 180 ASN A C 1
ATOM 1363 O O . ASN A 1 180 ? -4.996 3.341 20.172 1.00 89.06 180 ASN A O 1
ATOM 1367 N N . SER A 1 181 ? -6.488 2.192 18.939 1.00 91.75 181 SER A N 1
ATOM 1368 C CA . SER A 1 181 ? -7.319 3.346 18.610 1.00 91.75 181 SER A CA 1
ATOM 1369 C C . SER A 1 181 ? -7.907 3.962 19.876 1.00 91.75 181 SER A C 1
ATOM 1371 O O . SER A 1 181 ? -8.333 3.261 20.792 1.00 91.75 181 SER A O 1
ATOM 1373 N N . ARG A 1 182 ? -7.941 5.295 19.917 1.00 92.88 182 ARG A N 1
ATOM 1374 C CA . ARG A 1 182 ? -8.614 6.055 20.984 1.00 92.88 182 ARG A CA 1
ATOM 1375 C C . ARG A 1 182 ? -10.027 6.476 20.595 1.00 92.88 182 ARG A C 1
ATOM 1377 O O . ARG A 1 182 ? -10.684 7.170 21.367 1.00 92.88 182 ARG A O 1
ATOM 1384 N N . ARG A 1 183 ? -10.476 6.117 19.392 1.00 94.25 183 ARG A N 1
ATOM 1385 C CA . ARG A 1 183 ? -11.807 6.471 18.920 1.00 94.25 183 ARG A CA 1
ATOM 1386 C C . ARG A 1 183 ? -12.844 5.516 19.519 1.00 94.25 183 ARG A C 1
ATOM 1388 O O . ARG A 1 183 ? -12.676 4.304 19.371 1.00 94.25 183 ARG A O 1
ATOM 1395 N N . PRO A 1 184 ? -13.913 6.034 20.151 1.00 93.31 184 PRO A N 1
ATOM 1396 C CA . PRO A 1 184 ? -14.936 5.191 20.765 1.00 93.31 184 PRO A CA 1
ATOM 1397 C C . PRO A 1 184 ? -15.594 4.220 19.779 1.00 93.31 184 PRO A C 1
ATOM 1399 O O . PRO A 1 184 ? -15.737 3.048 20.092 1.00 93.31 184 PRO A O 1
ATOM 1402 N N . ASP A 1 185 ? -15.899 4.667 18.557 1.00 94.25 185 ASP A N 1
ATOM 1403 C CA . ASP A 1 185 ? -16.543 3.838 17.530 1.00 94.25 185 ASP A CA 1
ATOM 1404 C C . ASP A 1 185 ? -15.680 2.645 17.088 1.00 94.25 185 ASP A C 1
ATOM 1406 O O . ASP A 1 185 ? -16.189 1.543 16.881 1.00 94.25 185 ASP A O 1
ATOM 1410 N N . VAL A 1 186 ? -14.365 2.848 16.973 1.00 94.00 186 VAL A N 1
ATOM 1411 C CA . VAL A 1 186 ? -13.414 1.775 16.656 1.00 94.00 186 VAL A CA 1
ATOM 1412 C C . VAL A 1 186 ? -13.284 0.812 17.835 1.00 94.00 186 VAL A C 1
ATOM 1414 O O . VAL A 1 186 ? -13.294 -0.399 17.629 1.00 94.00 186 VAL A O 1
ATOM 1417 N N . ALA A 1 187 ? -13.181 1.332 19.061 1.00 90.81 187 ALA A N 1
ATOM 1418 C CA . ALA A 1 187 ? -13.077 0.513 20.266 1.00 90.81 187 ALA A CA 1
ATOM 1419 C C . ALA A 1 187 ? -14.322 -0.367 20.466 1.00 90.81 187 ALA A C 1
ATOM 1421 O O . ALA A 1 187 ? -14.190 -1.574 20.665 1.00 90.81 187 ALA A O 1
ATOM 1422 N N . ASP A 1 188 ? -15.515 0.212 20.329 1.00 92.19 188 ASP A N 1
ATOM 1423 C CA . ASP A 1 188 ? -16.785 -0.507 20.448 1.00 92.19 188 ASP A CA 1
ATOM 1424 C C . ASP A 1 188 ? -16.895 -1.613 19.391 1.00 92.19 188 ASP A C 1
ATOM 1426 O O . ASP A 1 188 ? -17.226 -2.755 19.716 1.00 92.19 188 ASP A O 1
ATOM 1430 N N . TRP A 1 189 ? -16.538 -1.318 18.136 1.00 93.25 189 TRP A N 1
ATOM 1431 C CA . TRP A 1 189 ? -16.552 -2.315 17.062 1.00 93.25 189 TRP A CA 1
ATOM 1432 C C . TRP A 1 189 ? -15.567 -3.468 17.309 1.00 93.25 189 TRP A C 1
ATOM 1434 O O . TRP A 1 189 ? -15.899 -4.635 17.086 1.00 93.25 189 TRP A O 1
ATOM 1444 N N . LEU A 1 190 ? -14.365 -3.167 17.813 1.00 90.31 190 LEU A N 1
ATOM 1445 C CA . LEU A 1 190 ? -13.372 -4.188 18.160 1.00 90.31 190 LEU A CA 1
ATOM 1446 C C . LEU A 1 190 ? -13.881 -5.134 19.261 1.00 90.31 190 LEU A C 1
ATOM 1448 O O . LEU A 1 190 ? -13.644 -6.340 19.178 1.00 90.31 190 LEU A O 1
ATOM 1452 N N . LEU A 1 191 ? -14.610 -4.606 20.251 1.00 87.12 191 LEU A N 1
ATOM 1453 C CA . LEU A 1 191 ? -15.176 -5.381 21.361 1.00 87.12 191 LEU A CA 1
ATOM 1454 C C . LEU A 1 191 ? -16.389 -6.233 20.954 1.00 87.12 191 LEU A C 1
ATOM 1456 O O . LEU A 1 191 ? -16.594 -7.301 21.524 1.00 87.12 191 LEU A O 1
ATOM 1460 N N . GLN A 1 192 ? -17.184 -5.784 19.979 1.00 82.19 192 GLN A N 1
ATOM 1461 C CA . GLN A 1 192 ? -18.458 -6.419 19.605 1.00 82.19 192 GLN A CA 1
ATOM 1462 C C . GLN A 1 192 ? -18.355 -7.526 18.546 1.00 82.19 192 GLN A C 1
ATOM 1464 O O . GLN A 1 192 ? -19.359 -8.171 18.260 1.00 82.19 192 GLN A O 1
ATOM 1469 N N . GLY A 1 193 ? -17.185 -7.750 17.947 1.00 69.81 193 GLY A N 1
ATOM 1470 C CA . GLY A 1 193 ? -17.041 -8.744 16.873 1.00 69.81 193 GLY A CA 1
ATOM 1471 C C . GLY A 1 193 ? -15.990 -8.408 15.822 1.00 69.81 193 GLY A C 1
ATOM 1472 O O . GLY A 1 193 ? -15.830 -9.149 14.861 1.00 69.81 193 GLY A O 1
ATOM 1473 N N . GLY A 1 194 ? -15.213 -7.331 15.993 1.00 61.69 194 GLY A N 1
ATOM 1474 C CA . GLY A 1 194 ? -14.107 -7.012 15.081 1.00 61.69 194 GLY A CA 1
ATOM 1475 C C . GLY A 1 194 ? -13.048 -8.120 14.948 1.00 61.69 194 GLY A C 1
ATOM 1476 O O . GLY A 1 194 ? -12.261 -8.093 14.006 1.00 61.69 194 GLY A O 1
ATOM 1477 N N . HIS A 1 195 ? -13.039 -9.104 15.853 1.00 63.25 195 HIS A N 1
ATOM 1478 C CA . HIS A 1 195 ? -12.178 -10.287 15.811 1.00 63.25 195 HIS A CA 1
ATOM 1479 C C . HIS A 1 195 ? -12.761 -11.468 15.017 1.00 63.25 195 HIS A C 1
ATOM 1481 O O . HIS A 1 195 ? -11.996 -12.378 14.692 1.00 63.25 195 HIS A O 1
ATOM 1487 N N . ASP A 1 196 ? -14.060 -11.462 14.684 1.00 60.81 196 ASP A N 1
ATOM 1488 C CA . ASP A 1 196 ? -14.689 -12.530 13.905 1.00 60.81 196 ASP A CA 1
ATOM 1489 C C . ASP A 1 196 ? -14.103 -12.524 12.497 1.00 60.81 196 ASP A C 1
ATOM 1491 O O . ASP A 1 196 ? -14.493 -11.758 11.616 1.00 60.81 196 ASP A O 1
ATOM 1495 N N . SER A 1 197 ? -13.102 -13.369 12.305 1.00 54.59 197 SER A N 1
ATOM 1496 C CA . SER A 1 197 ? -12.518 -13.694 11.013 1.00 54.59 197 SER A CA 1
ATOM 1497 C C . SER A 1 197 ? -13.125 -15.037 10.633 1.00 54.59 197 SER A C 1
ATOM 1499 O O . SER A 1 197 ? -12.455 -16.060 10.727 1.00 54.59 197 SER A O 1
ATOM 1501 N N . ALA A 1 198 ? -14.437 -15.063 10.375 1.00 42.19 198 ALA A N 1
ATOM 1502 C CA . ALA A 1 198 ? -15.092 -16.294 9.949 1.00 42.19 198 ALA A CA 1
ATOM 1503 C C . ALA A 1 198 ? -14.418 -16.759 8.648 1.00 42.19 198 ALA A C 1
ATOM 1505 O O . ALA A 1 198 ? -14.317 -15.985 7.695 1.00 42.19 198 ALA A O 1
ATOM 1506 N N . VAL A 1 199 ? -13.870 -17.973 8.699 1.00 42.59 199 VAL A N 1
ATOM 1507 C CA . VAL A 1 199 ? -13.251 -18.705 7.586 1.00 42.59 199 VAL A CA 1
ATOM 1508 C C . VAL A 1 199 ? -14.334 -19.472 6.847 1.00 42.59 199 VAL A C 1
ATOM 1510 O O . VAL A 1 199 ? -15.190 -20.062 7.547 1.00 42.59 199 VAL A O 1
#

pLDDT: mean 83.13, std 21.44, range [32.5, 98.62]

Radius of gyration: 21.34 Å; chains: 1; bounding box: 50×35×76 Å

Secondary structure (DSSP, 8-state):
--PPPPP-PPPP---SS--PPPTT--SSSS-PPPTTTHHHHHHHHHHHHHHS---HHHHHHHHHHHTT--SHHHHHHHHHH----SHHHHHHHHHHHHHHHHH--SHHHHHHHHHHHHHH--GGGHHHHHHHTTSHHHHHHHHHHHHHHS-HHHHHHHHHHHHTT--HHHHHHHHHHHTT---HHHHHHHHHTTT----

Sequence (199 aa):
MRRARRATIRPALWSPDGVEPLPGTTYLEHLAPHDGDAPLLAAAAVLEACRNPLGTTSVHTVAERLTALQGPHDVDRMLEAIRLDVRVSRLRLAELGRWLCRFGVRDWQVKGGLALLGISGTPGDAGLVARLGLLDDVTLYAAVALRNLLPPAEAESALFDLAKKVEGSGRIHCVNRLKNSRRPDVADWLLQGGHDSAV